Protein AF-A0A9E0YRK2-F1 (afdb_monomer)

Radius of gyration: 18.96 Å; Cα contacts (8 Å, |Δi|>4): 517; chains: 1; bounding box: 48×48×56 Å

Structure (mmCIF, N/CA/C/O backbone):
data_AF-A0A9E0YRK2-F1
#
_entry.id   AF-A0A9E0YRK2-F1
#
loop_
_atom_site.group_PDB
_atom_site.id
_atom_site.type_symbol
_atom_site.label_atom_id
_atom_site.label_alt_id
_atom_site.label_comp_id
_atom_site.label_asym_id
_atom_site.label_entity_id
_atom_site.label_seq_id
_atom_site.pdbx_PDB_ins_code
_atom_site.Cartn_x
_atom_site.Cartn_y
_atom_site.Cartn_z
_atom_site.occupancy
_atom_site.B_iso_or_equiv
_atom_site.auth_seq_id
_atom_site.auth_comp_id
_atom_site.auth_asym_id
_atom_site.auth_atom_id
_atom_site.pdbx_PDB_model_num
ATOM 1 N N . MET A 1 1 ? 22.130 32.386 -4.410 1.00 59.44 1 MET A N 1
ATOM 2 C CA . MET A 1 1 ? 20.885 31.568 -4.434 1.00 59.44 1 MET A CA 1
ATOM 3 C C . MET A 1 1 ? 20.648 30.964 -3.045 1.00 59.44 1 MET A C 1
ATOM 5 O O . MET A 1 1 ? 21.553 30.314 -2.545 1.00 59.44 1 MET A O 1
ATOM 9 N N . SER A 1 2 ? 19.499 31.176 -2.382 1.00 80.56 2 SER A N 1
ATOM 10 C CA . SER A 1 2 ? 19.333 30.729 -0.979 1.00 80.56 2 SER A CA 1
ATOM 11 C C . SER A 1 2 ? 19.409 29.201 -0.819 1.00 80.56 2 SER A C 1
ATOM 13 O O . SER A 1 2 ? 18.960 28.452 -1.695 1.00 80.56 2 SER A O 1
ATOM 15 N N . ALA A 1 3 ? 19.915 28.717 0.323 1.00 75.06 3 ALA A N 1
ATOM 16 C CA . ALA A 1 3 ? 20.065 27.283 0.612 1.00 75.06 3 ALA A CA 1
ATOM 17 C C . ALA A 1 3 ? 18.747 26.495 0.438 1.00 75.06 3 ALA A C 1
ATOM 19 O O . ALA A 1 3 ? 18.729 25.353 -0.035 1.00 75.06 3 ALA A O 1
ATOM 20 N N . ARG A 1 4 ? 17.605 27.134 0.739 1.00 74.94 4 ARG A N 1
ATOM 21 C CA . ARG A 1 4 ? 16.262 26.582 0.507 1.00 74.94 4 ARG A CA 1
ATOM 22 C C . ARG A 1 4 ? 15.960 26.403 -0.986 1.00 74.94 4 ARG A C 1
ATOM 24 O O . ARG A 1 4 ? 15.452 25.345 -1.361 1.00 74.94 4 ARG A O 1
ATOM 31 N N . ARG A 1 5 ? 16.279 27.389 -1.836 1.00 72.31 5 ARG A N 1
ATOM 32 C CA . ARG A 1 5 ? 16.087 27.306 -3.299 1.00 72.31 5 ARG A CA 1
ATOM 33 C C . ARG A 1 5 ? 16.975 26.224 -3.917 1.00 72.31 5 ARG A C 1
ATOM 35 O O . ARG A 1 5 ? 16.458 25.392 -4.659 1.00 72.31 5 ARG A O 1
ATOM 42 N N . LEU A 1 6 ? 18.249 26.138 -3.523 1.00 74.75 6 LEU A N 1
ATOM 43 C CA . LEU A 1 6 ? 19.167 25.087 -3.989 1.00 74.75 6 LEU A CA 1
ATOM 44 C C . LEU A 1 6 ? 18.671 23.681 -3.617 1.00 74.75 6 LEU A C 1
ATOM 46 O O . LEU A 1 6 ? 18.640 22.777 -4.453 1.00 74.75 6 LEU A O 1
ATOM 50 N N . ARG A 1 7 ? 18.187 23.498 -2.382 1.00 74.00 7 ARG A N 1
ATOM 51 C CA . ARG A 1 7 ? 17.604 22.224 -1.932 1.00 74.00 7 ARG A CA 1
ATOM 52 C C . ARG A 1 7 ? 16.339 21.851 -2.705 1.00 74.00 7 ARG A C 1
ATOM 54 O O . ARG A 1 7 ? 16.091 20.668 -2.938 1.00 74.00 7 ARG A O 1
ATOM 61 N N . MET A 1 8 ? 15.512 22.830 -3.072 1.00 75.25 8 MET A N 1
ATOM 62 C CA . MET A 1 8 ? 14.329 22.595 -3.904 1.00 75.25 8 MET A CA 1
ATOM 63 C C . MET A 1 8 ? 14.713 22.218 -5.335 1.00 75.25 8 MET A C 1
ATOM 65 O O . MET A 1 8 ? 14.147 21.258 -5.854 1.00 75.25 8 MET A O 1
ATOM 69 N N . LEU A 1 9 ? 15.696 22.902 -5.926 1.00 76.81 9 LEU A N 1
ATOM 70 C CA . LEU A 1 9 ? 16.187 22.631 -7.277 1.00 76.81 9 LEU A CA 1
ATOM 71 C C . LEU A 1 9 ? 16.803 21.232 -7.389 1.00 76.81 9 LEU A C 1
ATOM 73 O O . LEU A 1 9 ? 16.344 20.438 -8.205 1.00 76.81 9 LEU A O 1
ATOM 77 N N . ARG A 1 10 ? 17.731 20.866 -6.492 1.00 76.19 10 ARG A N 1
ATOM 78 C CA . ARG A 1 10 ? 18.316 19.510 -6.437 1.00 76.19 10 ARG A CA 1
ATOM 79 C C . ARG A 1 10 ? 17.243 18.423 -6.356 1.00 76.19 10 ARG A C 1
ATOM 81 O O . ARG A 1 10 ? 17.315 17.404 -7.031 1.00 76.19 10 ARG A O 1
ATOM 88 N N . ARG A 1 11 ? 16.193 18.662 -5.562 1.00 76.94 11 ARG A N 1
ATOM 89 C CA . ARG A 1 11 ? 15.054 17.739 -5.439 1.00 76.94 11 ARG A CA 1
ATOM 90 C C . ARG A 1 11 ? 14.170 17.679 -6.680 1.00 76.94 11 ARG A C 1
ATOM 92 O O . ARG A 1 11 ? 13.464 16.686 -6.810 1.00 76.94 11 ARG A O 1
ATOM 99 N N . LYS A 1 12 ? 14.099 18.734 -7.494 1.00 77.38 12 LYS A N 1
ATOM 100 C CA . LYS A 1 12 ? 13.383 18.714 -8.777 1.00 77.38 12 LYS A CA 1
ATOM 101 C C . LYS A 1 12 ? 14.198 17.929 -9.807 1.00 77.38 12 LYS A C 1
ATOM 103 O O . LYS A 1 12 ? 13.659 16.994 -10.384 1.00 77.38 12 LYS A O 1
ATOM 108 N N . LEU A 1 13 ? 15.493 18.227 -9.930 1.00 79.00 13 LEU A N 1
ATOM 109 C CA . LEU A 1 13 ? 16.409 17.534 -10.843 1.00 79.00 13 LEU A CA 1
ATOM 110 C C . LEU A 1 13 ? 16.477 16.031 -10.564 1.00 79.00 13 LEU A C 1
ATOM 112 O O . LEU A 1 13 ? 16.271 15.241 -11.474 1.00 79.00 13 LEU A O 1
ATOM 116 N N . ALA A 1 14 ? 16.639 15.622 -9.302 1.00 77.69 14 ALA A N 1
ATOM 117 C CA . ALA A 1 14 ? 16.647 14.203 -8.938 1.00 77.69 14 ALA A CA 1
ATOM 118 C C . ALA A 1 14 ? 15.347 13.468 -9.326 1.00 77.69 14 ALA A C 1
ATOM 120 O O . ALA A 1 14 ? 15.377 12.284 -9.640 1.00 77.69 14 ALA A O 1
ATOM 121 N N . ARG A 1 15 ? 14.197 14.160 -9.325 1.00 78.31 15 ARG A N 1
ATOM 122 C CA . ARG A 1 15 ? 12.918 13.567 -9.749 1.00 78.31 15 ARG A CA 1
ATOM 123 C C . ARG A 1 15 ? 12.814 13.450 -11.258 1.00 78.31 15 ARG A C 1
ATOM 125 O O . ARG A 1 15 ? 12.402 12.403 -11.735 1.00 78.31 15 ARG A O 1
ATOM 132 N N . ALA A 1 16 ? 13.185 14.504 -11.983 1.00 79.88 16 ALA A N 1
ATOM 133 C CA . ALA A 1 16 ? 13.234 14.468 -13.439 1.00 79.88 16 ALA A CA 1
ATOM 134 C C . ALA A 1 16 ? 14.183 13.358 -13.917 1.00 79.88 16 ALA A C 1
ATOM 136 O O . ALA A 1 16 ? 13.802 12.554 -14.759 1.00 79.88 16 ALA A O 1
ATOM 137 N N . ALA A 1 17 ? 15.355 13.239 -13.287 1.00 82.19 17 ALA A N 1
ATOM 138 C CA . ALA A 1 17 ? 16.294 12.151 -13.531 1.00 82.19 17 ALA A CA 1
ATOM 139 C C . ALA A 1 17 ? 15.683 10.776 -13.221 1.00 82.19 17 ALA A C 1
ATOM 141 O O . ALA A 1 17 ? 15.823 9.866 -14.025 1.00 82.19 17 ALA A O 1
ATOM 142 N N . GLY A 1 18 ? 14.959 10.622 -12.104 1.00 82.19 18 GLY A N 1
ATOM 143 C CA . GLY A 1 18 ? 14.270 9.370 -11.770 1.00 82.19 18 GLY A CA 1
ATOM 144 C C . GLY A 1 18 ? 13.215 8.955 -12.804 1.00 82.19 18 GLY A C 1
ATOM 145 O O . GLY A 1 18 ? 13.163 7.787 -13.171 1.00 82.19 18 GLY A O 1
ATOM 146 N N . ILE A 1 19 ? 12.425 9.908 -13.310 1.00 83.12 19 ILE A N 1
ATOM 147 C CA . ILE A 1 19 ? 11.414 9.673 -14.357 1.00 83.12 19 ILE A CA 1
ATOM 148 C C . ILE A 1 19 ? 12.080 9.352 -15.706 1.00 83.12 19 ILE A C 1
ATOM 150 O O . ILE A 1 19 ? 11.675 8.422 -16.396 1.00 83.12 19 ILE A O 1
ATOM 154 N N . GLY A 1 20 ? 13.130 10.087 -16.083 1.00 84.38 20 GLY A N 1
ATOM 155 C CA . GLY A 1 20 ? 13.885 9.793 -17.305 1.00 84.38 20 GLY A CA 1
ATOM 156 C C . GLY A 1 20 ? 14.550 8.416 -17.245 1.00 84.38 20 GLY A C 1
ATOM 157 O O . GLY A 1 20 ? 14.480 7.637 -18.195 1.00 84.38 20 GLY A O 1
ATOM 158 N N . LEU A 1 21 ? 15.128 8.073 -16.091 1.00 88.62 21 LEU A N 1
ATOM 159 C CA . LEU A 1 21 ? 15.750 6.776 -15.853 1.00 88.62 21 LEU A CA 1
ATOM 160 C C . LEU A 1 21 ? 14.727 5.635 -15.878 1.00 88.62 21 LEU A C 1
ATOM 162 O O . LEU A 1 21 ? 15.047 4.573 -16.407 1.00 88.62 21 LEU A O 1
ATOM 166 N N . SER A 1 22 ? 13.507 5.832 -15.363 1.00 85.88 22 SER A N 1
ATOM 167 C CA . SER A 1 22 ? 12.450 4.818 -15.481 1.00 85.88 22 SER A CA 1
ATOM 168 C C . SER A 1 22 ? 12.047 4.598 -16.935 1.00 85.88 22 SER A C 1
ATOM 170 O O . SER A 1 22 ? 11.875 3.450 -17.335 1.00 85.88 22 SER A O 1
ATOM 172 N N . GLY A 1 23 ? 12.002 5.649 -17.757 1.00 85.19 23 GLY A N 1
ATOM 173 C CA . GLY A 1 23 ? 11.779 5.523 -19.200 1.00 85.19 23 GLY A CA 1
ATOM 174 C C . GLY A 1 23 ? 12.868 4.720 -19.919 1.00 85.19 23 GLY A C 1
ATOM 175 O O . GLY A 1 23 ? 12.561 3.804 -20.682 1.00 85.19 23 GLY A O 1
ATOM 176 N N . LEU A 1 24 ? 14.143 4.993 -19.624 1.00 87.38 24 LEU A N 1
ATOM 177 C CA . LEU A 1 24 ? 15.272 4.228 -20.174 1.00 87.38 24 LEU A CA 1
ATOM 178 C C . LEU A 1 24 ? 15.267 2.767 -19.710 1.00 87.38 24 LEU A C 1
ATOM 180 O O . LEU A 1 24 ? 15.508 1.862 -20.509 1.00 87.38 24 LEU A O 1
ATOM 184 N N . ALA A 1 25 ? 14.986 2.527 -18.427 1.00 91.19 25 ALA A N 1
ATOM 185 C CA . ALA A 1 25 ? 14.901 1.181 -17.874 1.00 91.19 25 ALA A CA 1
ATOM 186 C C . ALA A 1 25 ? 13.737 0.384 -18.480 1.00 91.19 25 ALA A C 1
ATOM 188 O O . ALA A 1 25 ? 13.891 -0.817 -18.695 1.00 91.19 25 ALA A O 1
ATOM 189 N N . SER A 1 26 ? 12.625 1.055 -18.807 1.00 91.69 26 SER A N 1
ATOM 190 C CA . SER A 1 26 ? 11.431 0.437 -19.399 1.00 91.69 26 SER A CA 1
ATOM 191 C C . SER A 1 26 ? 11.726 -0.281 -20.714 1.00 91.69 26 SER A C 1
ATOM 193 O O . SER A 1 26 ? 11.225 -1.375 -20.935 1.00 91.69 26 SER A O 1
ATOM 195 N N . ARG A 1 27 ? 12.647 0.254 -21.527 1.00 89.62 27 ARG A N 1
ATOM 196 C CA . ARG A 1 27 ? 13.083 -0.372 -22.790 1.00 89.62 27 ARG A CA 1
ATOM 197 C C . ARG A 1 27 ? 13.806 -1.714 -22.613 1.00 89.62 27 ARG A C 1
ATOM 199 O O . ARG A 1 27 ? 14.023 -2.414 -23.589 1.00 89.62 27 ARG A O 1
ATOM 206 N N . GLY A 1 28 ? 14.243 -2.047 -21.396 1.00 90.31 28 GLY A N 1
ATOM 207 C CA . GLY A 1 28 ? 14.905 -3.318 -21.081 1.00 90.31 28 GLY A CA 1
ATOM 208 C C . GLY A 1 28 ? 14.037 -4.302 -20.296 1.00 90.31 28 GLY A C 1
ATOM 209 O O . GLY A 1 28 ? 14.584 -5.246 -19.727 1.00 90.31 28 GLY A O 1
ATOM 210 N N . GLY A 1 29 ? 12.728 -4.052 -20.204 1.00 92.75 29 GLY A N 1
ATOM 211 C CA . GLY A 1 29 ? 11.756 -4.947 -19.582 1.00 92.75 29 GLY A CA 1
ATOM 212 C C . GLY A 1 29 ? 11.771 -4.998 -18.042 1.00 92.75 29 GLY A C 1
ATOM 213 O O . GLY A 1 29 ? 12.576 -4.322 -17.378 1.00 92.75 29 GLY A O 1
ATOM 214 N N . PRO A 1 30 ? 10.891 -5.829 -17.447 1.00 93.50 30 PRO A N 1
ATOM 215 C CA . PRO A 1 30 ? 10.640 -5.862 -16.004 1.00 93.50 30 PRO A CA 1
ATOM 216 C C . PRO A 1 30 ? 11.889 -6.110 -15.150 1.00 93.50 30 PRO A C 1
ATOM 218 O O . PRO A 1 30 ? 12.128 -5.420 -14.156 1.00 93.50 30 PRO A O 1
ATOM 221 N N . ALA A 1 31 ? 12.759 -7.036 -15.560 1.00 93.62 31 ALA A N 1
ATOM 222 C CA . ALA A 1 31 ? 13.981 -7.352 -14.822 1.00 93.62 31 ALA A CA 1
ATOM 223 C C . ALA A 1 31 ? 14.945 -6.154 -14.717 1.00 93.62 31 ALA A C 1
ATOM 225 O O . ALA A 1 31 ? 15.604 -5.971 -13.686 1.00 93.62 31 ALA A O 1
ATOM 226 N N . ARG A 1 32 ? 15.042 -5.315 -15.760 1.00 95.00 32 ARG A N 1
ATOM 227 C CA . ARG A 1 32 ? 15.868 -4.098 -15.727 1.00 95.00 32 ARG A CA 1
ATOM 228 C C . ARG A 1 32 ? 15.252 -3.053 -14.806 1.00 95.00 32 ARG A C 1
ATOM 230 O O . ARG A 1 32 ? 15.961 -2.550 -13.936 1.00 95.00 32 ARG A O 1
ATOM 237 N N . ILE A 1 33 ? 13.947 -2.798 -14.935 1.00 95.56 33 ILE A N 1
ATOM 238 C CA . ILE A 1 33 ? 13.201 -1.876 -14.063 1.00 95.56 33 ILE A CA 1
ATOM 239 C C . ILE A 1 33 ? 13.434 -2.242 -12.589 1.00 95.56 33 ILE A C 1
ATOM 241 O O . ILE A 1 33 ? 13.862 -1.401 -11.795 1.00 95.56 33 ILE A O 1
ATOM 245 N N . ARG A 1 34 ? 13.250 -3.521 -12.236 1.00 94.94 34 ARG A N 1
ATOM 246 C CA . ARG A 1 34 ? 13.426 -4.031 -10.869 1.00 94.94 34 ARG A CA 1
ATOM 247 C C . ARG A 1 34 ? 14.839 -3.846 -10.335 1.00 94.94 34 ARG A C 1
ATOM 249 O O . ARG A 1 34 ? 15.014 -3.345 -9.222 1.00 94.94 34 ARG A O 1
ATOM 256 N N . ARG A 1 35 ? 15.854 -4.249 -11.108 1.00 95.38 35 ARG A N 1
ATOM 257 C CA . ARG A 1 35 ? 17.263 -4.121 -10.699 1.00 95.38 35 ARG A CA 1
ATOM 258 C C . ARG A 1 35 ? 17.647 -2.660 -10.486 1.00 95.38 35 ARG A C 1
ATOM 260 O O . ARG A 1 35 ? 18.247 -2.341 -9.460 1.00 95.38 35 ARG A O 1
ATOM 267 N N . THR A 1 36 ? 17.253 -1.775 -11.401 1.00 96.19 36 THR A N 1
ATOM 268 C CA . THR A 1 36 ? 17.507 -0.335 -11.284 1.00 96.19 36 THR A CA 1
ATOM 269 C C . THR A 1 36 ? 16.808 0.255 -10.059 1.00 96.19 36 THR A C 1
ATOM 271 O O . THR A 1 36 ? 17.456 0.940 -9.271 1.00 96.19 36 THR A O 1
ATOM 274 N N . GLY A 1 37 ? 15.537 -0.077 -9.826 1.00 95.75 37 GLY A N 1
ATOM 275 C CA . GLY A 1 37 ? 14.802 0.352 -8.634 1.00 95.75 37 GLY A CA 1
ATOM 276 C C . GLY A 1 37 ? 15.459 -0.097 -7.319 1.00 95.75 37 GLY A C 1
ATOM 277 O O . GLY A 1 37 ? 15.679 0.722 -6.426 1.00 95.75 37 GLY A O 1
ATOM 278 N N . LYS A 1 38 ? 15.885 -1.368 -7.221 1.00 96.00 38 LYS A N 1
ATOM 279 C CA . LYS A 1 38 ? 16.622 -1.887 -6.048 1.00 96.00 38 LYS A CA 1
ATOM 280 C C . LYS A 1 38 ? 17.971 -1.177 -5.848 1.00 96.00 38 LYS A C 1
ATOM 282 O O . LYS A 1 38 ? 18.380 -0.948 -4.707 1.00 96.00 38 LYS A O 1
ATOM 287 N N . ALA A 1 39 ? 18.672 -0.827 -6.929 1.00 96.19 39 ALA A N 1
ATOM 288 C CA . ALA A 1 39 ? 19.930 -0.080 -6.865 1.00 96.19 39 ALA A CA 1
ATOM 289 C C . ALA A 1 39 ? 19.717 1.364 -6.380 1.00 96.19 39 ALA A C 1
ATOM 291 O O . ALA A 1 39 ? 20.446 1.827 -5.500 1.00 96.19 39 ALA A O 1
ATOM 292 N N . ILE A 1 40 ? 18.672 2.040 -6.873 1.00 94.75 40 ILE A N 1
ATOM 293 C CA . ILE A 1 40 ? 18.254 3.363 -6.384 1.00 94.75 40 ILE A CA 1
ATOM 294 C C . ILE A 1 40 ? 17.942 3.295 -4.888 1.00 94.75 40 ILE A C 1
ATOM 296 O O . ILE A 1 40 ? 18.454 4.119 -4.135 1.00 94.75 40 ILE A O 1
ATOM 300 N N . GLY A 1 41 ? 17.197 2.281 -4.440 1.00 95.00 41 GLY A N 1
ATOM 301 C CA . GLY A 1 41 ? 16.897 2.084 -3.021 1.00 95.00 41 GLY A CA 1
ATOM 302 C C . GLY A 1 41 ? 18.138 1.882 -2.156 1.00 95.00 41 GLY A C 1
ATOM 303 O O . GLY A 1 41 ? 18.262 2.482 -1.087 1.00 95.00 41 GLY A O 1
ATOM 304 N N . ALA A 1 42 ? 19.113 1.103 -2.634 1.00 95.31 42 ALA A N 1
ATOM 305 C CA . ALA A 1 42 ? 20.389 0.954 -1.940 1.00 95.31 42 ALA A CA 1
ATOM 306 C C . ALA A 1 42 ? 21.120 2.303 -1.806 1.00 95.31 42 ALA A C 1
ATOM 308 O O . ALA A 1 42 ? 21.572 2.647 -0.714 1.00 95.31 42 ALA A O 1
ATOM 309 N N . LEU A 1 43 ? 21.183 3.100 -2.876 1.00 94.19 43 LEU A N 1
ATOM 310 C CA . LEU A 1 43 ? 21.783 4.436 -2.844 1.00 94.19 43 LEU A CA 1
ATOM 311 C C . LEU A 1 43 ? 21.006 5.402 -1.929 1.00 94.19 43 LEU A C 1
ATOM 313 O O . LEU A 1 43 ? 21.602 6.165 -1.164 1.00 94.19 43 LEU A O 1
ATOM 317 N N . HIS A 1 44 ? 19.675 5.358 -1.962 1.00 92.94 44 HIS A N 1
ATOM 318 C CA . HIS A 1 44 ? 18.810 6.169 -1.110 1.00 92.94 44 HIS A CA 1
ATOM 319 C C . HIS A 1 44 ? 19.062 5.872 0.374 1.00 92.94 44 HIS A C 1
ATOM 321 O O . HIS A 1 44 ? 19.212 6.801 1.168 1.00 92.94 44 HIS A O 1
ATOM 327 N N . TYR A 1 45 ? 19.232 4.599 0.741 1.00 93.00 45 TYR A N 1
ATOM 328 C CA . TYR A 1 45 ? 19.586 4.206 2.104 1.00 93.00 45 TYR A CA 1
ATOM 329 C C . TYR A 1 45 ? 20.910 4.823 2.584 1.00 93.00 45 TYR A C 1
ATOM 331 O O . TYR A 1 45 ? 21.004 5.288 3.724 1.00 93.00 45 TYR A O 1
ATOM 339 N N . TRP A 1 46 ? 21.933 4.860 1.731 1.00 89.50 46 TRP A N 1
ATOM 340 C CA . TRP A 1 46 ? 23.228 5.448 2.087 1.00 89.50 46 TRP A CA 1
ATOM 341 C C . TRP A 1 46 ? 23.163 6.974 2.184 1.00 89.50 46 TRP A C 1
ATOM 343 O O . TRP A 1 46 ? 23.640 7.564 3.154 1.00 89.50 46 TRP A O 1
ATOM 353 N N . THR A 1 47 ? 22.494 7.625 1.234 1.00 88.38 47 THR A N 1
ATOM 354 C CA . THR A 1 47 ? 22.412 9.095 1.171 1.00 88.38 47 THR A CA 1
ATOM 355 C C . THR A 1 47 ? 21.536 9.720 2.265 1.00 88.38 47 THR A C 1
ATOM 357 O O . THR A 1 47 ? 21.668 10.912 2.550 1.00 88.38 47 THR A O 1
ATOM 360 N N . THR A 1 48 ? 20.669 8.947 2.932 1.00 86.31 48 THR A N 1
ATOM 361 C CA . THR A 1 48 ? 19.848 9.416 4.068 1.00 86.31 48 THR A CA 1
ATOM 362 C C . THR A 1 48 ? 20.315 8.897 5.429 1.00 86.31 48 THR A C 1
ATOM 364 O O . THR A 1 48 ? 19.524 8.859 6.378 1.00 86.31 48 THR A O 1
ATOM 367 N N . TRP A 1 49 ? 21.594 8.530 5.558 1.00 81.19 49 TRP A N 1
ATOM 368 C CA . TRP A 1 49 ? 22.159 7.910 6.762 1.00 81.19 49 TRP A CA 1
ATOM 369 C C . TRP A 1 49 ? 21.787 8.583 8.104 1.00 81.19 49 TRP A C 1
ATOM 371 O O . TRP A 1 49 ? 21.389 7.851 9.018 1.00 81.19 49 TRP A O 1
ATOM 381 N N . PRO A 1 50 ? 21.792 9.930 8.259 1.00 80.94 50 PRO A N 1
ATOM 382 C CA . PRO A 1 50 ? 21.428 10.554 9.537 1.00 80.94 50 PRO A CA 1
ATOM 383 C C . PRO A 1 50 ? 19.991 10.243 9.979 1.00 80.94 50 PRO A C 1
ATOM 385 O O . PRO A 1 50 ? 19.735 9.962 11.147 1.00 80.94 50 PRO A O 1
ATOM 388 N N . VAL A 1 51 ? 19.043 10.232 9.035 1.00 82.62 51 VAL A N 1
ATOM 389 C CA . VAL A 1 51 ? 17.640 9.871 9.306 1.00 82.62 51 VAL A CA 1
ATOM 390 C C . VAL A 1 51 ? 17.530 8.379 9.622 1.00 82.62 51 VAL A C 1
ATOM 392 O O . VAL A 1 51 ? 16.752 7.979 10.490 1.00 82.62 51 VAL A O 1
ATOM 395 N N . ASN A 1 52 ? 18.350 7.563 8.958 1.00 87.25 52 ASN A N 1
ATOM 396 C CA . ASN A 1 52 ? 18.334 6.114 9.107 1.00 87.25 52 ASN A CA 1
ATOM 397 C C . ASN A 1 52 ? 18.840 5.668 10.481 1.00 87.25 52 ASN A C 1
ATOM 399 O O . ASN A 1 52 ? 18.295 4.711 11.019 1.00 87.25 52 ASN A O 1
ATOM 403 N N . ARG A 1 53 ? 19.778 6.388 11.118 1.00 87.81 53 ARG A N 1
ATOM 404 C CA . ARG A 1 53 ? 20.176 6.107 12.515 1.00 87.81 53 ARG A CA 1
ATOM 405 C C . ARG A 1 53 ? 18.977 6.099 13.462 1.00 87.81 53 ARG A C 1
ATOM 407 O O . ARG A 1 53 ? 18.805 5.156 14.230 1.00 87.81 53 ARG A O 1
ATOM 414 N N . ARG A 1 54 ? 18.129 7.128 13.374 1.00 89.31 54 ARG A N 1
ATOM 415 C CA . ARG A 1 54 ? 16.927 7.239 14.208 1.00 89.31 54 ARG A CA 1
ATOM 416 C C . ARG A 1 54 ? 15.892 6.176 13.848 1.00 89.31 54 ARG A C 1
ATOM 418 O O . ARG A 1 54 ? 15.351 5.536 14.739 1.00 89.31 54 ARG A O 1
ATOM 425 N N . LEU A 1 55 ? 15.654 5.959 12.551 1.00 91.12 55 LEU A N 1
ATOM 426 C CA . LEU A 1 55 ? 14.705 4.948 12.075 1.00 91.12 55 LEU A CA 1
ATOM 427 C C . LEU A 1 55 ? 15.084 3.531 12.513 1.00 91.12 55 LEU A C 1
ATOM 429 O O . LEU A 1 55 ? 14.198 2.789 12.909 1.00 91.12 55 LEU A O 1
ATOM 433 N N . ARG A 1 56 ? 16.373 3.168 12.502 1.00 93.44 56 ARG A N 1
ATOM 434 C CA . ARG A 1 56 ? 16.844 1.863 12.998 1.00 93.44 56 ARG A CA 1
ATOM 435 C C . ARG A 1 56 ? 16.509 1.665 14.473 1.00 93.44 56 ARG A C 1
ATOM 437 O O . ARG A 1 56 ? 16.066 0.590 14.850 1.00 93.44 56 ARG A O 1
ATOM 444 N N . ARG A 1 57 ? 16.699 2.698 15.303 1.00 92.56 57 ARG A N 1
ATOM 445 C CA . ARG A 1 57 ? 16.339 2.654 16.729 1.00 92.56 57 ARG A CA 1
ATOM 446 C C . ARG A 1 57 ? 14.830 2.516 16.914 1.00 92.56 57 ARG A C 1
ATOM 448 O O . ARG A 1 57 ? 14.392 1.678 17.691 1.00 92.56 57 ARG A O 1
ATOM 455 N N . ASP A 1 58 ? 14.056 3.329 16.200 1.00 93.56 58 ASP A N 1
ATOM 456 C CA . ASP A 1 58 ? 12.599 3.304 16.302 1.00 93.56 58 ASP A CA 1
ATOM 457 C C . ASP A 1 58 ? 12.032 1.951 15.823 1.00 93.56 58 ASP A C 1
ATOM 459 O O . ASP A 1 58 ? 11.142 1.405 16.461 1.00 93.56 58 ASP A O 1
ATOM 463 N N . MET A 1 59 ? 12.571 1.392 14.734 1.00 95.00 59 MET A N 1
ATOM 464 C CA . MET A 1 59 ? 12.222 0.063 14.219 1.00 95.00 59 MET A CA 1
ATOM 465 C C . MET A 1 59 ? 12.607 -1.047 15.200 1.00 95.00 59 MET A C 1
ATOM 467 O O . MET A 1 59 ? 11.804 -1.940 15.439 1.00 95.00 59 MET A O 1
ATOM 471 N N . ALA A 1 60 ? 13.809 -0.989 15.783 1.00 95.94 60 ALA A N 1
ATOM 472 C CA . ALA A 1 60 ? 14.255 -1.951 16.790 1.00 95.94 60 ALA A CA 1
ATOM 473 C C . ALA A 1 60 ? 13.276 -2.015 17.972 1.00 95.94 60 ALA A C 1
ATOM 475 O O . ALA A 1 60 ? 12.866 -3.103 18.360 1.00 95.94 60 ALA A O 1
ATOM 476 N N . ARG A 1 61 ? 12.836 -0.851 18.477 1.00 95.25 61 ARG A N 1
ATOM 477 C CA . ARG A 1 61 ? 11.830 -0.769 19.548 1.00 95.25 61 ARG A CA 1
ATOM 478 C C . ARG A 1 61 ? 10.456 -1.265 19.092 1.00 95.25 61 ARG A C 1
ATOM 480 O O . ARG A 1 61 ? 9.836 -2.038 19.803 1.00 95.25 61 ARG A O 1
ATOM 487 N N . ALA A 1 62 ? 10.001 -0.861 17.905 1.00 95.12 62 ALA A N 1
ATOM 488 C CA . ALA A 1 62 ? 8.694 -1.254 17.368 1.00 95.12 62 ALA A CA 1
ATOM 489 C C . ALA A 1 62 ? 8.551 -2.767 17.124 1.00 95.12 62 ALA A C 1
ATOM 491 O O . ALA A 1 62 ? 7.457 -3.306 17.266 1.00 95.12 62 ALA A O 1
ATOM 492 N N . LEU A 1 63 ? 9.637 -3.428 16.714 1.00 96.19 63 LEU A N 1
ATOM 493 C CA . LEU A 1 63 ? 9.651 -4.849 16.360 1.00 96.19 63 LEU A CA 1
ATOM 494 C C . LEU A 1 63 ? 10.219 -5.748 17.469 1.00 96.19 63 LEU A C 1
ATOM 496 O O . LEU A 1 63 ? 10.224 -6.960 17.298 1.00 96.19 63 LEU A O 1
ATOM 500 N N . GLY A 1 64 ? 10.748 -5.182 18.559 1.00 96.31 64 GLY A N 1
ATOM 501 C CA . GLY A 1 64 ? 11.410 -5.959 19.613 1.00 96.31 64 GLY A CA 1
ATOM 502 C C . GLY A 1 64 ? 12.679 -6.680 19.137 1.00 96.31 64 GLY A C 1
ATOM 503 O O . GLY A 1 64 ? 12.959 -7.793 19.567 1.00 96.31 64 GLY A O 1
ATOM 504 N N . VAL A 1 65 ? 13.444 -6.080 18.217 1.00 97.44 65 VAL A N 1
ATOM 505 C CA . VAL A 1 65 ? 14.648 -6.698 17.626 1.00 97.44 65 VAL A CA 1
ATOM 506 C C . VAL A 1 65 ? 15.914 -5.896 17.907 1.00 97.44 65 VAL A C 1
ATOM 508 O O . VAL A 1 65 ? 15.872 -4.696 18.174 1.00 97.44 65 VAL A O 1
ATOM 511 N N . SER A 1 66 ? 17.077 -6.539 17.772 1.00 97.25 66 SER A N 1
ATOM 512 C CA . SER A 1 66 ? 18.364 -5.851 17.899 1.00 97.25 66 SER A CA 1
ATOM 513 C C . SER A 1 66 ? 18.523 -4.732 16.860 1.00 97.25 66 SER A C 1
ATOM 515 O O . SER A 1 66 ? 18.018 -4.800 15.733 1.00 97.25 66 SER A O 1
ATOM 517 N N . ARG A 1 67 ? 19.300 -3.696 17.202 1.00 94.81 67 ARG A N 1
ATOM 518 C CA . ARG A 1 67 ? 19.602 -2.588 16.275 1.00 94.81 67 ARG A CA 1
ATOM 519 C C . ARG A 1 67 ? 20.308 -3.061 15.001 1.00 94.81 67 ARG A C 1
ATOM 521 O O . ARG A 1 67 ? 20.124 -2.444 13.951 1.00 94.81 67 ARG A O 1
ATOM 528 N N . LEU A 1 68 ? 21.091 -4.139 15.087 1.00 95.62 68 LEU A N 1
ATOM 529 C CA . LEU A 1 68 ? 21.753 -4.754 13.937 1.00 95.62 68 LEU A CA 1
ATOM 530 C C . LEU A 1 68 ? 20.726 -5.391 12.992 1.00 95.62 68 LEU A C 1
ATOM 532 O O . LEU A 1 68 ? 20.729 -5.091 11.798 1.00 95.62 68 LEU A O 1
ATOM 536 N N . ARG A 1 69 ? 19.784 -6.179 13.531 1.00 97.25 69 ARG A N 1
ATOM 537 C CA . ARG A 1 69 ? 18.691 -6.776 12.747 1.00 97.25 69 ARG A CA 1
ATOM 538 C C . ARG A 1 69 ? 17.808 -5.699 12.114 1.00 97.25 69 ARG A C 1
ATOM 540 O O . ARG A 1 69 ? 17.534 -5.760 10.917 1.00 97.25 69 ARG A O 1
ATOM 547 N N . ALA A 1 70 ? 17.454 -4.657 12.870 1.00 97.06 70 ALA A N 1
ATOM 548 C CA . ALA A 1 70 ? 16.716 -3.505 12.348 1.00 97.06 70 ALA A CA 1
ATOM 549 C C . ALA A 1 70 ? 17.465 -2.785 11.208 1.00 97.06 70 ALA A C 1
ATOM 551 O O . ALA A 1 70 ? 16.852 -2.320 10.250 1.00 97.06 70 ALA A O 1
ATOM 552 N N . ALA A 1 71 ? 18.799 -2.699 11.261 1.00 95.50 71 ALA A N 1
ATOM 553 C CA . ALA A 1 71 ? 19.586 -2.110 10.178 1.00 95.50 71 ALA A CA 1
ATOM 554 C C . ALA A 1 71 ? 19.507 -2.924 8.877 1.00 95.50 71 ALA A C 1
ATOM 556 O O . ALA A 1 71 ? 19.386 -2.326 7.804 1.00 95.50 71 ALA A O 1
ATOM 557 N N . GLY A 1 72 ? 19.547 -4.258 8.970 1.00 97.12 72 GLY A N 1
ATOM 558 C CA . GLY A 1 72 ? 19.371 -5.157 7.827 1.00 97.12 72 GLY A CA 1
ATOM 559 C C . GLY A 1 72 ? 17.979 -5.029 7.205 1.00 97.12 72 GLY A C 1
ATOM 560 O O . GLY A 1 72 ? 17.862 -4.754 6.011 1.00 97.12 72 GLY A O 1
ATOM 561 N N . ILE A 1 73 ? 16.936 -5.107 8.038 1.00 97.56 73 ILE A N 1
ATOM 562 C CA . ILE A 1 73 ? 15.535 -4.944 7.618 1.00 97.56 73 ILE A CA 1
ATOM 563 C C . ILE A 1 73 ? 15.323 -3.587 6.944 1.00 97.56 73 ILE A C 1
ATOM 565 O O . ILE A 1 73 ? 14.748 -3.515 5.862 1.00 97.56 73 ILE A O 1
ATOM 569 N N . LEU A 1 74 ? 15.819 -2.499 7.545 1.00 96.56 74 LEU A N 1
ATOM 570 C CA . LEU A 1 74 ? 15.658 -1.162 6.980 1.00 96.56 74 LEU A CA 1
ATOM 571 C C . LEU A 1 74 ? 16.354 -1.028 5.623 1.00 96.56 74 LEU A C 1
ATOM 573 O O . LEU A 1 74 ? 15.800 -0.406 4.721 1.00 96.56 74 LEU A O 1
ATOM 577 N N . ARG A 1 75 ? 17.555 -1.593 5.460 1.00 96.50 75 ARG A N 1
ATOM 578 C CA . ARG A 1 75 ? 18.261 -1.569 4.172 1.00 96.50 75 ARG A CA 1
ATOM 579 C C . ARG A 1 75 ? 17.441 -2.263 3.085 1.00 96.50 75 ARG A C 1
ATOM 581 O O . ARG A 1 75 ? 17.337 -1.726 1.983 1.00 96.50 75 ARG A O 1
ATOM 588 N N . GLU A 1 76 ? 16.850 -3.412 3.396 1.00 97.12 76 GLU A N 1
ATOM 589 C CA . GLU A 1 76 ? 16.010 -4.134 2.441 1.00 97.12 76 GLU A CA 1
ATOM 590 C C . GLU A 1 76 ? 14.692 -3.403 2.162 1.00 97.12 76 GLU A C 1
ATOM 592 O O . GLU A 1 76 ? 14.312 -3.249 1.002 1.00 97.12 76 GLU A O 1
ATOM 597 N N . ALA A 1 77 ? 14.082 -2.798 3.184 1.00 96.69 77 ALA A N 1
ATOM 598 C CA . ALA A 1 77 ? 12.921 -1.933 3.012 1.00 96.69 77 ALA A CA 1
ATOM 599 C C . ALA A 1 77 ? 13.180 -0.792 2.031 1.00 96.69 77 ALA A C 1
ATOM 601 O O . ALA A 1 77 ? 12.349 -0.525 1.169 1.00 96.69 77 ALA A O 1
ATOM 602 N N . PHE A 1 78 ? 14.334 -0.130 2.085 1.00 96.38 78 PHE A N 1
ATOM 603 C CA . PHE A 1 78 ? 14.665 0.880 1.078 1.00 96.38 78 PHE A CA 1
ATOM 604 C C . PHE A 1 78 ? 14.740 0.294 -0.339 1.00 96.38 78 PHE A C 1
ATOM 606 O O . PHE A 1 78 ? 14.207 0.895 -1.268 1.00 96.38 78 PHE A O 1
ATOM 613 N N . ARG A 1 79 ? 15.357 -0.881 -0.514 1.00 96.62 79 ARG A N 1
ATOM 614 C CA . ARG A 1 79 ? 15.485 -1.539 -1.826 1.00 96.62 79 ARG A CA 1
ATOM 615 C C . ARG A 1 79 ? 14.129 -1.895 -2.425 1.00 96.62 79 ARG A C 1
ATOM 617 O O . ARG A 1 79 ? 13.911 -1.628 -3.604 1.00 96.62 79 ARG A O 1
ATOM 624 N N . GLN A 1 80 ? 13.231 -2.470 -1.631 1.00 96.88 80 GLN A N 1
ATOM 625 C CA . GLN A 1 80 ? 11.935 -2.938 -2.124 1.00 96.88 80 GLN A CA 1
ATOM 626 C C . GLN A 1 80 ? 10.944 -1.792 -2.341 1.00 96.88 80 GLN A C 1
ATOM 628 O O . GLN A 1 80 ? 10.271 -1.750 -3.367 1.00 96.88 80 GLN A O 1
ATOM 633 N N . ASN A 1 81 ? 10.904 -0.808 -1.443 1.00 95.44 81 ASN A N 1
ATOM 634 C CA . ASN A 1 81 ? 10.001 0.331 -1.602 1.00 95.44 81 ASN A CA 1
ATOM 635 C C . ASN A 1 81 ? 10.404 1.237 -2.772 1.00 95.44 81 ASN A C 1
ATOM 637 O O . ASN A 1 81 ? 9.544 1.658 -3.543 1.00 95.44 81 ASN A O 1
ATOM 641 N N . ASP A 1 82 ? 11.699 1.515 -2.950 1.00 95.00 82 ASP A N 1
ATOM 642 C CA . ASP A 1 82 ? 12.142 2.329 -4.086 1.00 95.00 82 ASP A CA 1
ATOM 643 C C . ASP A 1 82 ? 12.020 1.560 -5.405 1.00 95.00 82 ASP A C 1
ATOM 645 O O . ASP A 1 82 ? 11.714 2.172 -6.428 1.00 95.00 82 ASP A O 1
ATOM 649 N N . ARG A 1 83 ? 12.156 0.223 -5.389 1.00 95.81 83 ARG A N 1
ATOM 650 C CA . ARG A 1 83 ? 11.733 -0.623 -6.512 1.00 95.81 83 ARG A CA 1
ATOM 651 C C . ARG A 1 83 ? 10.257 -0.411 -6.835 1.00 95.81 83 ARG A C 1
ATOM 653 O O . ARG A 1 83 ? 9.968 -0.096 -7.981 1.00 95.81 83 ARG A O 1
ATOM 660 N N . ALA A 1 84 ? 9.352 -0.537 -5.863 1.00 96.06 84 ALA A N 1
ATOM 661 C CA . ALA A 1 84 ? 7.917 -0.366 -6.095 1.00 96.06 84 ALA A CA 1
ATOM 662 C C . ALA A 1 84 ? 7.597 1.020 -6.680 1.00 96.06 84 ALA A C 1
ATOM 664 O O . ALA A 1 84 ? 6.898 1.134 -7.683 1.00 96.06 84 ALA A O 1
ATOM 665 N N . VAL A 1 85 ? 8.180 2.087 -6.119 1.00 94.00 85 VAL A N 1
ATOM 666 C CA . VAL A 1 85 ? 8.030 3.446 -6.664 1.00 94.00 85 VAL A CA 1
ATOM 667 C C . VAL A 1 85 ? 8.549 3.528 -8.100 1.00 94.00 85 VAL A C 1
ATOM 669 O O . VAL A 1 85 ? 7.897 4.129 -8.950 1.00 94.00 85 VAL A O 1
ATOM 672 N N . PHE A 1 86 ? 9.706 2.937 -8.392 1.00 95.25 86 PHE A N 1
ATOM 673 C CA . PHE A 1 86 ? 10.304 2.981 -9.724 1.00 95.25 86 PHE A CA 1
ATOM 674 C C . PHE A 1 86 ? 9.496 2.193 -10.763 1.00 95.25 86 PHE A C 1
ATOM 676 O O . PHE A 1 86 ? 9.331 2.662 -11.886 1.00 95.25 86 PHE A O 1
ATOM 683 N N . GLU A 1 87 ? 8.935 1.047 -10.385 1.00 95.69 87 GLU A N 1
ATOM 684 C CA . GLU A 1 87 ? 7.998 0.285 -11.215 1.00 95.69 87 GLU A CA 1
ATOM 685 C C . GLU A 1 87 ? 6.723 1.088 -11.507 1.00 95.69 87 GLU A C 1
ATOM 687 O O . GLU A 1 87 ? 6.277 1.111 -12.648 1.00 95.69 87 GLU A O 1
ATOM 692 N N . ILE A 1 88 ? 6.177 1.815 -10.525 1.00 94.25 88 ILE A N 1
ATOM 693 C CA . ILE A 1 88 ? 5.021 2.710 -10.728 1.00 94.25 88 ILE A CA 1
ATOM 694 C C . ILE A 1 88 ? 5.354 3.825 -11.731 1.00 94.25 88 ILE A C 1
ATOM 696 O O . ILE A 1 88 ? 4.539 4.142 -12.601 1.00 94.25 88 ILE A O 1
ATOM 700 N N . LEU A 1 89 ? 6.552 4.417 -11.631 1.00 93.56 89 LEU A N 1
ATOM 701 C CA . LEU A 1 89 ? 7.026 5.422 -12.590 1.00 93.56 89 LEU A CA 1
ATOM 702 C C . LEU A 1 89 ? 7.210 4.828 -13.993 1.00 93.56 89 LEU A C 1
ATOM 704 O O . LEU A 1 89 ? 6.865 5.481 -14.976 1.00 93.56 89 LEU A O 1
ATOM 708 N N . ALA A 1 90 ? 7.740 3.606 -14.092 1.00 94.75 90 ALA A N 1
ATOM 709 C CA . ALA A 1 90 ? 7.879 2.893 -15.357 1.00 94.75 90 ALA A CA 1
ATOM 710 C C . ALA A 1 90 ? 6.508 2.587 -15.974 1.00 94.75 90 ALA A C 1
ATOM 712 O O . ALA A 1 90 ? 6.309 2.836 -17.157 1.00 94.75 90 ALA A O 1
ATOM 713 N N . LEU A 1 91 ? 5.527 2.161 -15.173 1.00 94.00 91 LEU A N 1
ATOM 714 C CA . LEU A 1 91 ? 4.163 1.880 -15.626 1.00 94.00 91 LEU A CA 1
ATOM 715 C C . LEU A 1 91 ? 3.478 3.105 -16.253 1.00 94.00 91 LEU A C 1
ATOM 717 O O . LEU A 1 91 ? 2.681 2.951 -17.169 1.00 94.00 91 LEU A O 1
ATOM 721 N N . ALA A 1 92 ? 3.829 4.331 -15.851 1.00 92.00 92 ALA A N 1
ATOM 722 C CA . ALA A 1 92 ? 3.338 5.551 -16.505 1.00 92.00 92 ALA A CA 1
ATOM 723 C C . ALA A 1 92 ? 3.999 5.843 -17.868 1.00 92.00 92 ALA A C 1
ATOM 725 O O . ALA A 1 92 ? 3.536 6.725 -18.591 1.00 92.00 92 ALA A O 1
ATOM 726 N N . HIS A 1 93 ? 5.110 5.182 -18.202 1.00 93.00 93 HIS A N 1
ATOM 727 C CA . HIS A 1 93 ? 5.948 5.523 -19.348 1.00 93.00 93 HIS A CA 1
ATOM 728 C C . HIS A 1 93 ? 5.617 4.664 -20.582 1.00 93.00 93 HIS A C 1
ATOM 730 O O . HIS A 1 93 ? 5.696 3.441 -20.475 1.00 93.00 93 HIS A O 1
ATOM 736 N N . PRO A 1 94 ? 5.365 5.241 -21.776 1.00 90.94 94 PRO A N 1
ATOM 737 C CA . PRO A 1 94 ? 4.888 4.496 -22.953 1.00 90.94 94 PRO A CA 1
ATOM 738 C C . PRO A 1 94 ? 5.729 3.274 -23.348 1.00 90.94 94 PRO A C 1
ATOM 740 O O . PRO A 1 94 ? 5.183 2.258 -23.745 1.00 90.94 94 PRO A O 1
ATOM 743 N N . ALA A 1 95 ? 7.053 3.350 -23.183 1.00 92.00 95 ALA A N 1
ATOM 744 C CA . ALA A 1 95 ? 7.971 2.245 -23.489 1.00 92.00 95 ALA A CA 1
ATOM 745 C C . ALA A 1 95 ? 7.935 1.064 -22.494 1.00 92.00 95 ALA A C 1
ATOM 747 O O . ALA A 1 95 ? 8.680 0.107 -22.676 1.00 92.00 95 ALA A O 1
ATOM 748 N N . CYS A 1 96 ? 7.177 1.159 -21.401 1.00 94.75 96 CYS A N 1
ATOM 749 C CA . CYS A 1 96 ? 6.967 0.047 -20.478 1.00 94.75 96 CYS A CA 1
ATOM 750 C C . CYS A 1 96 ? 5.814 -0.808 -20.989 1.00 94.75 96 CYS A C 1
ATOM 752 O O . CYS A 1 96 ? 4.774 -0.246 -21.319 1.00 94.75 96 CYS A O 1
ATOM 754 N N . ASP A 1 97 ? 5.990 -2.123 -21.003 1.00 94.44 97 ASP A N 1
ATOM 755 C CA . ASP A 1 97 ? 4.917 -3.089 -21.216 1.00 94.44 97 ASP A CA 1
ATOM 756 C C . ASP A 1 97 ? 4.211 -3.371 -19.874 1.00 94.44 97 ASP A C 1
ATOM 758 O O . ASP A 1 97 ? 4.832 -3.952 -18.974 1.00 94.44 97 ASP A O 1
ATOM 762 N N . PRO A 1 98 ? 2.953 -2.923 -19.687 1.00 94.12 98 PRO A N 1
ATOM 763 C CA . PRO A 1 98 ? 2.200 -3.186 -18.468 1.00 94.12 98 PRO A CA 1
ATOM 764 C C . PRO A 1 98 ? 1.960 -4.678 -18.232 1.00 94.12 98 PRO A C 1
ATOM 766 O O . PRO A 1 98 ? 2.061 -5.114 -17.088 1.00 94.12 98 PRO A O 1
ATOM 769 N N . GLU A 1 99 ? 1.706 -5.467 -19.278 1.00 94.94 99 GLU A N 1
ATOM 770 C CA . GLU A 1 99 ? 1.335 -6.878 -19.122 1.00 94.94 99 GLU A CA 1
ATOM 771 C C . GLU A 1 99 ? 2.501 -7.695 -18.581 1.00 94.94 99 GLU A C 1
ATOM 773 O O . GLU A 1 99 ? 2.357 -8.378 -17.566 1.00 94.94 99 GLU A O 1
ATOM 778 N N . ALA A 1 100 ? 3.699 -7.500 -19.136 1.00 94.38 100 ALA A N 1
ATOM 779 C CA . ALA A 1 100 ? 4.909 -8.135 -18.621 1.00 94.38 100 ALA A CA 1
ATOM 780 C C . ALA A 1 100 ? 5.213 -7.765 -17.153 1.00 94.38 100 ALA A C 1
ATOM 782 O O 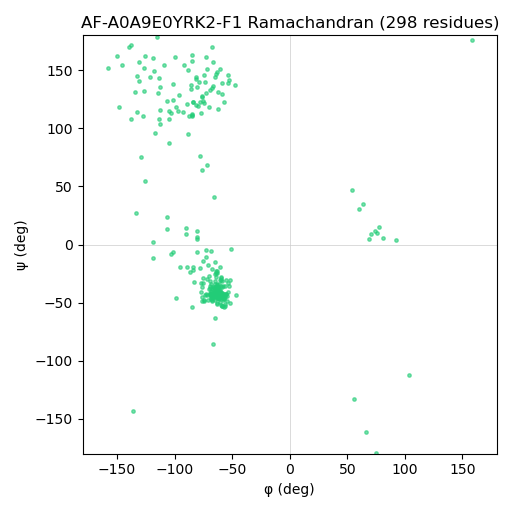. ALA A 1 100 ? 5.847 -8.533 -16.428 1.00 94.38 100 ALA A O 1
ATOM 783 N N . MET A 1 101 ? 4.788 -6.583 -16.690 1.00 95.19 101 MET A N 1
ATOM 784 C CA . MET A 1 101 ? 4.917 -6.190 -15.282 1.00 95.19 101 MET A CA 1
ATOM 785 C C . MET A 1 101 ? 3.875 -6.875 -14.389 1.00 95.19 101 MET A C 1
ATOM 787 O O . MET A 1 101 ? 4.189 -7.209 -13.244 1.00 95.19 101 MET A O 1
ATOM 791 N N . ILE A 1 102 ? 2.653 -7.059 -14.895 1.00 95.94 102 ILE A N 1
ATOM 792 C CA . ILE A 1 102 ? 1.529 -7.677 -14.182 1.00 95.94 102 ILE A CA 1
ATOM 793 C C . ILE A 1 102 ? 1.696 -9.204 -14.102 1.00 95.94 102 ILE A C 1
ATOM 795 O O . ILE A 1 102 ? 1.340 -9.791 -13.082 1.00 95.94 102 ILE A O 1
ATOM 799 N N . ASP A 1 103 ? 2.289 -9.849 -15.110 1.00 95.00 103 ASP A N 1
ATOM 800 C CA . ASP A 1 103 ? 2.521 -11.304 -15.146 1.00 95.00 103 ASP A CA 1
ATOM 801 C C . ASP A 1 103 ? 3.410 -11.824 -14.017 1.00 95.00 103 ASP A C 1
ATOM 803 O O . ASP A 1 103 ? 3.223 -12.937 -13.529 1.00 95.00 103 ASP A O 1
ATOM 807 N N . ASP A 1 104 ? 4.343 -11.001 -13.544 1.00 93.38 104 ASP A N 1
ATOM 808 C CA . ASP A 1 104 ? 5.186 -11.332 -12.397 1.00 93.38 104 ASP A CA 1
ATOM 809 C C . ASP A 1 104 ? 4.460 -11.094 -11.046 1.00 93.38 104 ASP A C 1
ATOM 811 O O . ASP A 1 104 ? 5.077 -11.190 -9.983 1.00 93.38 104 ASP A O 1
ATOM 815 N N . VAL A 1 105 ? 3.161 -10.768 -11.034 1.00 97.31 105 VAL A N 1
ATOM 816 C CA . VAL A 1 105 ? 2.365 -10.610 -9.806 1.00 97.31 105 VAL A CA 1
ATOM 817 C C . VAL A 1 105 ? 1.512 -11.848 -9.550 1.00 97.31 105 VAL A C 1
ATOM 819 O O . VAL A 1 105 ? 0.668 -12.236 -10.361 1.00 97.31 105 VAL A O 1
ATOM 822 N N . SER A 1 106 ? 1.678 -12.422 -8.361 1.00 97.12 106 SER A N 1
ATOM 823 C CA . SER A 1 106 ? 0.846 -13.523 -7.864 1.00 97.12 106 SER A CA 1
ATOM 824 C C . SER A 1 106 ? 0.020 -13.070 -6.668 1.00 97.12 106 SER A C 1
ATOM 826 O O . SER A 1 106 ? 0.472 -12.250 -5.863 1.00 97.12 106 SER A O 1
ATOM 828 N N . ILE A 1 107 ? -1.209 -13.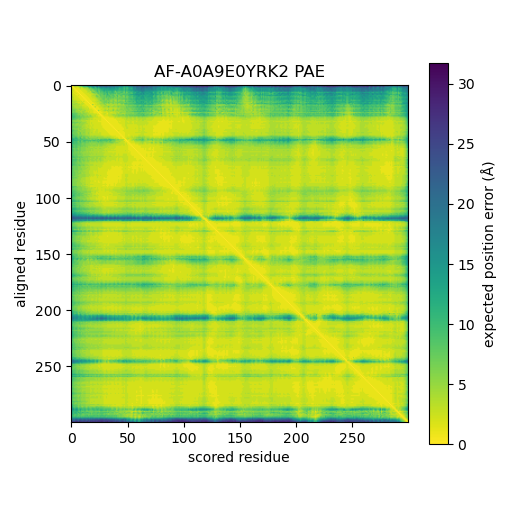577 -6.593 1.00 97.81 107 ILE A N 1
ATOM 829 C CA . ILE A 1 107 ? -2.153 -13.294 -5.516 1.00 97.81 107 ILE A CA 1
ATOM 830 C C . ILE A 1 107 ? -2.736 -14.630 -5.071 1.00 97.81 107 ILE A C 1
ATOM 832 O O . ILE A 1 107 ? -3.414 -15.299 -5.847 1.00 97.81 107 ILE A O 1
ATOM 836 N N . GLU A 1 108 ? -2.431 -15.018 -3.843 1.00 97.81 108 GLU A N 1
ATOM 837 C CA . GLU A 1 108 ? -2.966 -16.210 -3.194 1.00 97.81 108 GLU A CA 1
ATOM 838 C C . GLU A 1 108 ? -4.321 -15.913 -2.545 1.00 97.81 108 GLU A C 1
ATOM 840 O O . GLU A 1 108 ? -4.622 -14.762 -2.214 1.00 97.81 108 GLU A O 1
ATOM 845 N N . GLU A 1 109 ? -5.113 -16.966 -2.326 1.00 97.31 109 GLU A N 1
ATOM 846 C CA . GLU A 1 109 ? -6.416 -16.898 -1.647 1.00 97.31 109 GLU A CA 1
ATOM 847 C C . GLU A 1 109 ? -7.442 -15.983 -2.341 1.00 97.31 109 GLU A C 1
ATOM 849 O O . GLU A 1 109 ? -8.312 -15.395 -1.702 1.00 97.31 109 GLU A O 1
ATOM 854 N N . LEU A 1 110 ? -7.359 -15.861 -3.671 1.00 95.25 110 LEU A N 1
ATOM 855 C CA . LEU A 1 110 ? -8.192 -14.950 -4.462 1.00 95.25 110 LEU A CA 1
ATOM 856 C C . LEU A 1 110 ? -9.704 -15.162 -4.250 1.00 95.25 110 LEU A C 1
ATOM 858 O O . LEU A 1 110 ? -10.466 -14.196 -4.274 1.00 95.25 110 LEU A O 1
ATOM 862 N N . ASP A 1 111 ? -10.116 -16.396 -3.952 1.00 92.31 111 ASP A N 1
ATOM 863 C CA . ASP A 1 111 ? -11.499 -16.782 -3.645 1.00 92.31 111 ASP A CA 1
ATOM 864 C C . ASP A 1 111 ? -12.083 -16.068 -2.417 1.00 92.31 111 ASP A C 1
ATOM 866 O O . ASP A 1 111 ? -13.304 -15.975 -2.274 1.00 92.31 111 ASP A O 1
ATOM 870 N N . ASN A 1 112 ? -11.245 -15.516 -1.534 1.00 92.81 112 ASN A N 1
ATOM 871 C CA . ASN A 1 112 ? -11.712 -14.713 -0.405 1.00 92.81 112 ASN A CA 1
ATOM 872 C C . ASN A 1 112 ? -12.422 -13.428 -0.858 1.00 92.81 112 ASN A C 1
ATOM 874 O O . ASN A 1 112 ? -13.277 -12.931 -0.125 1.00 92.81 112 ASN A O 1
ATOM 878 N N . LEU A 1 113 ? -12.126 -12.911 -2.059 1.00 93.19 113 LEU A N 1
ATOM 879 C CA . LEU A 1 113 ? -12.821 -11.748 -2.616 1.00 93.19 113 LEU A CA 1
ATOM 880 C C . LEU A 1 113 ? -14.309 -12.040 -2.880 1.00 93.19 113 LEU A C 1
ATOM 882 O O . LEU A 1 113 ? -15.137 -11.429 -2.198 1.00 93.19 113 LEU A O 1
ATOM 886 N N . PRO A 1 114 ? -14.686 -12.972 -3.784 1.00 90.69 114 PRO A N 1
ATOM 887 C CA . PRO A 1 114 ? -16.094 -13.262 -4.055 1.00 90.69 114 PRO A CA 1
ATOM 888 C C . PRO A 1 114 ? -16.838 -13.815 -2.829 1.00 90.69 114 PRO A C 1
ATOM 890 O O . PRO A 1 114 ? -18.006 -13.485 -2.626 1.00 90.69 114 PRO A O 1
ATOM 893 N N . ARG A 1 115 ? -16.169 -14.595 -1.961 1.00 89.00 115 ARG A N 1
ATOM 894 C CA . ARG A 1 115 ? -16.768 -15.092 -0.704 1.00 89.00 115 ARG A CA 1
ATOM 895 C C . ARG A 1 115 ? -17.169 -13.966 0.249 1.00 89.00 115 ARG A C 1
ATOM 897 O O . ARG A 1 115 ? -18.138 -14.106 0.992 1.00 89.00 115 ARG A O 1
ATOM 904 N N . ALA A 1 116 ? -16.421 -12.865 0.265 1.00 86.56 116 ALA A N 1
ATOM 905 C CA . ALA A 1 116 ? -16.684 -11.748 1.164 1.00 86.56 116 ALA A CA 1
ATOM 906 C C .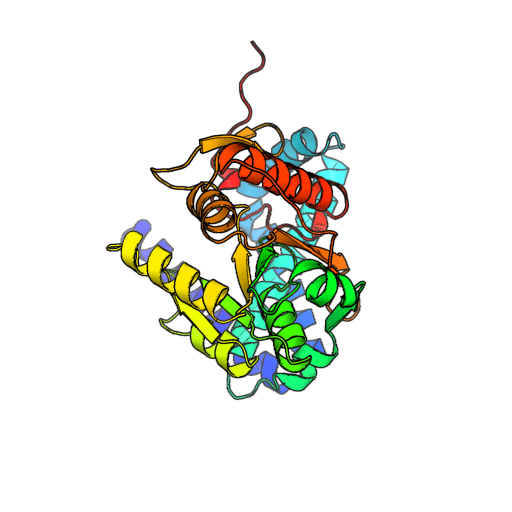 ALA A 1 116 ? -17.758 -10.787 0.630 1.00 86.56 116 ALA A C 1
ATOM 908 O O . ALA A 1 116 ? -18.484 -10.203 1.435 1.00 86.56 116 ALA A O 1
ATOM 909 N N . THR A 1 117 ? -17.851 -10.618 -0.694 1.00 84.75 117 THR A N 1
ATOM 910 C CA . THR A 1 117 ? -18.715 -9.623 -1.359 1.00 84.75 117 THR A CA 1
ATOM 911 C C . THR A 1 117 ? -20.195 -10.009 -1.438 1.00 84.75 117 THR A C 1
ATOM 913 O O . THR A 1 117 ? -21.033 -9.121 -1.580 1.00 84.75 117 THR A O 1
ATOM 916 N N . GLY A 1 118 ? -20.542 -11.297 -1.302 1.00 73.00 118 GLY A N 1
ATOM 917 C CA . GLY A 1 118 ? -21.938 -11.765 -1.294 1.00 73.00 118 GLY A CA 1
ATOM 918 C C . GLY A 1 118 ? -22.732 -11.338 -2.539 1.00 73.00 118 GLY A C 1
ATOM 919 O O . GLY A 1 118 ? -22.221 -11.455 -3.651 1.00 73.00 118 GLY A O 1
ATOM 920 N N . ASP A 1 119 ? -23.954 -10.821 -2.334 1.00 65.81 119 ASP A N 1
ATOM 921 C CA . ASP A 1 119 ? -24.977 -10.431 -3.334 1.00 65.81 119 ASP A CA 1
ATOM 922 C C . ASP A 1 119 ? -24.594 -9.247 -4.258 1.00 65.81 119 ASP A C 1
ATOM 924 O O . ASP A 1 119 ? -25.398 -8.353 -4.520 1.00 65.81 119 ASP A O 1
ATOM 928 N N . GLY A 1 120 ? -23.350 -9.173 -4.733 1.00 75.44 120 GLY A N 1
ATOM 929 C CA . GLY A 1 120 ? -22.902 -8.123 -5.652 1.00 75.44 120 GLY A CA 1
ATOM 930 C C . GLY A 1 120 ? -22.617 -6.769 -4.994 1.00 75.44 120 GLY A C 1
ATOM 931 O O . GLY A 1 120 ? -22.479 -5.771 -5.701 1.00 75.44 120 GLY A O 1
ATOM 932 N N . ARG A 1 121 ? -22.490 -6.708 -3.658 1.00 83.44 121 ARG A N 1
ATOM 933 C CA . ARG A 1 121 ? -21.993 -5.504 -2.970 1.00 83.44 121 ARG A CA 1
ATOM 934 C C . ARG A 1 121 ? -20.485 -5.366 -3.159 1.00 83.44 121 ARG A C 1
ATOM 936 O O . ARG A 1 121 ? -19.748 -6.350 -3.189 1.00 83.44 121 ARG A O 1
ATOM 943 N N . GLY A 1 122 ? -20.018 -4.126 -3.254 1.00 94.62 122 GLY A N 1
ATOM 944 C CA . GLY A 1 122 ? -18.598 -3.813 -3.350 1.00 94.62 122 GLY A CA 1
ATOM 945 C C . GLY A 1 122 ? -17.818 -4.139 -2.075 1.00 94.62 122 GLY A C 1
ATOM 946 O O . GLY A 1 122 ? -18.386 -4.396 -1.014 1.00 94.62 122 GLY A O 1
ATOM 947 N N . ALA A 1 123 ? -16.490 -4.076 -2.164 1.00 97.19 123 ALA A N 1
ATOM 948 C CA . ALA A 1 123 ? -15.580 -4.317 -1.041 1.00 97.19 123 ALA A CA 1
ATOM 949 C C . ALA A 1 123 ? -14.533 -3.210 -0.907 1.00 97.19 123 ALA A C 1
ATOM 951 O O . ALA A 1 123 ? -14.190 -2.523 -1.869 1.00 97.19 123 ALA A O 1
ATOM 952 N N . ILE A 1 124 ? -13.973 -3.059 0.290 1.00 98.44 124 ILE A N 1
ATOM 953 C CA . ILE A 1 124 ? -12.819 -2.192 0.531 1.00 98.44 124 ILE A CA 1
ATOM 954 C C . ILE A 1 124 ? -11.584 -3.077 0.667 1.00 98.44 124 ILE A C 1
ATOM 956 O O . ILE A 1 124 ? -11.445 -3.817 1.635 1.00 98.44 124 ILE A O 1
ATOM 960 N N . LEU A 1 125 ? -10.659 -2.977 -0.281 1.00 98.56 125 LEU A N 1
ATOM 961 C CA . LEU A 1 125 ? -9.382 -3.678 -0.243 1.00 98.56 125 LEU A CA 1
ATOM 962 C C . LEU A 1 125 ? -8.382 -2.851 0.573 1.00 98.56 125 LEU A C 1
ATOM 964 O O . LEU A 1 125 ? -7.961 -1.764 0.163 1.00 98.56 125 LEU A O 1
ATOM 968 N N . LEU A 1 126 ? -8.013 -3.357 1.747 1.00 98.56 126 LEU A N 1
ATOM 969 C CA . LEU A 1 126 ? -7.090 -2.695 2.659 1.00 98.56 126 LEU A CA 1
ATOM 970 C C . LEU A 1 126 ? -5.645 -3.015 2.274 1.00 98.56 126 LEU A C 1
ATOM 972 O O . LEU A 1 126 ? -5.175 -4.139 2.436 1.00 98.56 126 LEU A O 1
ATOM 976 N N . GLY A 1 127 ? -4.929 -1.993 1.814 1.00 97.06 127 GLY A N 1
ATOM 977 C CA . GLY A 1 127 ? -3.495 -2.036 1.577 1.00 97.06 127 GLY A CA 1
ATOM 978 C C . GLY A 1 127 ? -2.695 -1.104 2.479 1.00 97.06 127 GLY A C 1
ATOM 979 O O . GLY A 1 127 ? -3.208 -0.305 3.270 1.00 97.06 127 GLY A O 1
ATOM 980 N N . MET A 1 128 ? -1.382 -1.169 2.290 1.00 95.56 128 MET A N 1
ATOM 981 C CA . MET A 1 128 ? -0.402 -0.291 2.920 1.00 95.56 128 MET A CA 1
ATOM 982 C C . MET A 1 128 ? 0.657 0.135 1.905 1.00 95.56 128 MET A C 1
ATOM 984 O O . MET A 1 128 ? 0.727 -0.398 0.798 1.00 95.56 128 MET A O 1
ATOM 988 N N . HIS A 1 129 ? 1.533 1.068 2.282 1.00 95.62 129 HIS A N 1
ATOM 989 C CA . HIS A 1 129 ? 2.762 1.334 1.530 1.00 95.62 129 HIS A CA 1
ATOM 990 C C . HIS A 1 129 ? 3.749 0.172 1.727 1.00 95.62 129 HIS A C 1
ATOM 992 O O . HIS A 1 129 ? 4.752 0.299 2.431 1.00 95.62 129 HIS A O 1
ATOM 998 N N . MET A 1 130 ? 3.394 -0.983 1.169 1.00 94.56 130 MET A N 1
ATOM 999 C CA . MET A 1 130 ? 4.051 -2.265 1.344 1.00 94.56 130 MET A CA 1
ATOM 1000 C C . MET A 1 130 ? 3.911 -3.073 0.054 1.00 94.56 130 MET A C 1
ATOM 1002 O O . MET A 1 130 ? 2.802 -3.348 -0.397 1.00 94.56 130 MET A O 1
ATOM 1006 N N . GLY A 1 131 ? 5.041 -3.398 -0.569 1.00 93.94 131 GLY A N 1
ATOM 1007 C CA . GLY A 1 131 ? 5.054 -3.929 -1.932 1.00 93.94 131 GLY A CA 1
ATOM 1008 C C . GLY A 1 131 ? 4.587 -2.923 -2.993 1.00 93.94 131 GLY A C 1
ATOM 1009 O O . GLY A 1 131 ? 4.588 -1.711 -2.766 1.00 93.94 131 GLY A O 1
ATOM 1010 N N . ASN A 1 132 ? 4.203 -3.418 -4.174 1.00 96.44 132 ASN A N 1
ATOM 1011 C CA . ASN A 1 132 ? 3.646 -2.592 -5.248 1.00 96.44 132 ASN A CA 1
ATOM 1012 C C . ASN A 1 132 ? 2.127 -2.780 -5.375 1.00 96.44 132 ASN A C 1
ATOM 1014 O O . ASN A 1 132 ? 1.641 -3.580 -6.172 1.00 96.44 132 ASN A O 1
ATOM 1018 N N . GLY A 1 133 ? 1.377 -1.998 -4.597 1.00 96.06 133 GLY A N 1
ATOM 1019 C CA . GLY A 1 133 ? -0.087 -2.041 -4.590 1.00 96.06 133 GLY A CA 1
ATOM 1020 C C . GLY A 1 133 ? -0.755 -1.660 -5.917 1.00 96.06 133 GLY A C 1
ATOM 1021 O O . GLY A 1 133 ? -1.884 -2.067 -6.152 1.00 96.06 133 GLY A O 1
ATOM 1022 N N . ILE A 1 134 ? -0.078 -0.905 -6.792 1.00 95.69 134 ILE A N 1
ATOM 1023 C CA . ILE A 1 134 ? -0.617 -0.564 -8.119 1.00 95.69 134 ILE A CA 1
ATOM 1024 C C . ILE A 1 134 ? -0.573 -1.786 -9.036 1.00 95.69 134 ILE A C 1
ATOM 1026 O O . ILE A 1 134 ? -1.557 -2.071 -9.706 1.00 95.69 134 ILE A O 1
ATOM 1030 N N . LEU A 1 135 ? 0.529 -2.540 -9.028 1.00 97.38 135 LEU A N 1
ATOM 1031 C CA . LEU A 1 135 ? 0.614 -3.789 -9.788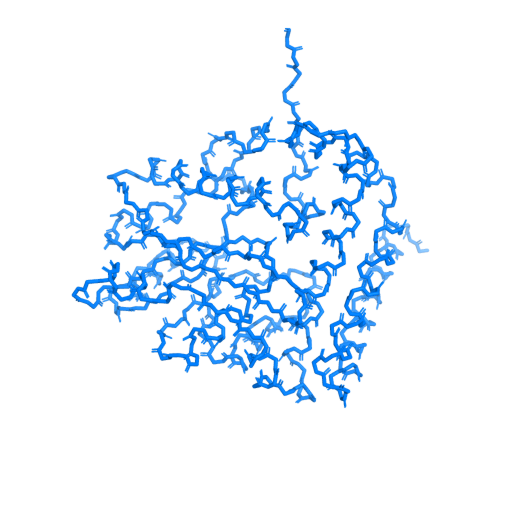 1.00 97.38 135 LEU A CA 1
ATOM 1032 C C . LEU A 1 135 ? -0.303 -4.879 -9.218 1.00 97.38 135 LEU A C 1
ATOM 1034 O O . LEU A 1 135 ? -0.875 -5.646 -9.983 1.00 97.38 135 LEU A O 1
ATOM 1038 N N . MET A 1 136 ? -0.492 -4.920 -7.895 1.00 97.88 136 MET A N 1
ATOM 1039 C CA . MET A 1 136 ? -1.500 -5.781 -7.264 1.00 97.88 136 MET A CA 1
ATOM 1040 C C . MET A 1 136 ? -2.910 -5.451 -7.766 1.00 97.88 136 MET A C 1
ATOM 1042 O O . MET A 1 136 ? -3.612 -6.335 -8.250 1.00 97.88 136 MET A O 1
ATOM 1046 N N . ALA A 1 137 ? -3.296 -4.172 -7.715 1.00 97.88 137 ALA A N 1
ATOM 1047 C CA . ALA A 1 137 ? -4.591 -3.711 -8.205 1.00 97.88 137 ALA A CA 1
ATOM 1048 C C . ALA A 1 137 ? -4.779 -4.034 -9.697 1.00 97.88 137 ALA A C 1
ATOM 1050 O O . ALA A 1 137 ? -5.835 -4.525 -10.085 1.00 97.88 137 ALA A O 1
ATOM 1051 N N . ALA A 1 138 ? -3.736 -3.845 -10.510 1.00 97.50 138 ALA A N 1
ATOM 1052 C CA . ALA A 1 138 ? -3.749 -4.193 -11.928 1.00 97.50 138 ALA A CA 1
ATOM 1053 C C . ALA A 1 138 ? -3.924 -5.702 -12.160 1.00 97.50 138 ALA A C 1
ATOM 1055 O O . ALA A 1 138 ? -4.701 -6.120 -13.016 1.00 97.50 138 ALA A O 1
ATOM 1056 N N . ARG A 1 139 ? -3.262 -6.541 -11.353 1.00 97.88 139 ARG A N 1
ATOM 1057 C CA . ARG A 1 139 ? -3.409 -8.000 -11.424 1.00 97.88 139 ARG A CA 1
ATOM 1058 C C . ARG A 1 139 ? -4.833 -8.453 -11.103 1.00 97.88 139 ARG A C 1
ATOM 1060 O O . ARG A 1 139 ? -5.320 -9.366 -11.769 1.00 97.88 139 ARG A O 1
ATOM 1067 N N . LEU A 1 140 ? -5.483 -7.815 -10.127 1.00 97.69 140 LEU A N 1
ATOM 1068 C CA . LEU A 1 140 ? -6.892 -8.048 -9.799 1.00 97.69 140 LEU A CA 1
ATOM 1069 C C . LEU A 1 140 ? -7.832 -7.547 -10.904 1.00 97.69 140 LEU A C 1
ATOM 1071 O O . LEU A 1 140 ? -8.745 -8.269 -11.288 1.00 97.69 140 LEU A O 1
ATOM 1075 N N . ALA A 1 141 ? -7.587 -6.358 -11.460 1.00 96.56 141 ALA A N 1
ATOM 1076 C CA . ALA A 1 141 ? -8.374 -5.831 -12.575 1.00 96.56 141 ALA A CA 1
ATOM 1077 C C . ALA A 1 141 ? -8.327 -6.776 -13.787 1.00 96.56 141 ALA A C 1
ATOM 1079 O O . ALA A 1 141 ? -9.359 -7.116 -14.361 1.00 96.56 141 ALA A O 1
ATOM 1080 N N . ARG A 1 142 ? -7.140 -7.308 -14.106 1.00 95.38 142 ARG A N 1
ATOM 1081 C CA . ARG A 1 142 ? -6.958 -8.322 -15.156 1.00 95.38 142 ARG A CA 1
ATOM 1082 C C . ARG A 1 142 ? -7.647 -9.656 -14.845 1.00 95.38 142 ARG A C 1
ATOM 1084 O O . ARG A 1 142 ? -7.975 -10.398 -15.760 1.00 95.38 142 ARG A O 1
ATOM 1091 N N . ALA A 1 143 ? -7.865 -9.969 -13.569 1.00 94.94 143 ALA A N 1
ATOM 1092 C CA . ALA A 1 143 ? -8.656 -11.125 -13.146 1.00 94.94 143 ALA A CA 1
ATOM 1093 C C . ALA A 1 143 ? -10.179 -10.869 -13.195 1.00 94.94 143 ALA A C 1
ATOM 1095 O O . ALA A 1 143 ? -10.945 -11.735 -12.787 1.00 94.94 143 ALA A O 1
ATOM 1096 N N . GLY A 1 144 ? -10.623 -9.708 -13.694 1.00 93.81 144 GLY A N 1
ATOM 1097 C CA . GLY A 1 144 ? -12.036 -9.374 -13.888 1.00 93.81 144 GLY A CA 1
ATOM 1098 C C . GLY A 1 144 ? -12.691 -8.640 -12.716 1.00 93.81 144 GLY A C 1
ATOM 1099 O O . GLY A 1 144 ? -13.887 -8.366 -12.769 1.00 93.81 144 GLY A O 1
ATOM 1100 N N . PHE A 1 145 ? -11.942 -8.291 -11.665 1.00 95.12 145 PHE A N 1
ATOM 1101 C CA . PHE A 1 145 ? -12.502 -7.548 -10.535 1.00 95.12 145 PHE A CA 1
ATOM 1102 C C . PHE A 1 145 ? -12.642 -6.045 -10.854 1.00 95.12 145 PHE A C 1
ATOM 1104 O O . PHE A 1 145 ? -11.728 -5.454 -11.436 1.00 95.12 145 PHE A O 1
ATOM 1111 N N . PRO A 1 146 ? -13.734 -5.378 -10.431 1.00 94.56 146 PRO A N 1
ATOM 1112 C CA . PRO A 1 146 ? -13.967 -3.956 -10.692 1.00 94.56 146 PRO A CA 1
ATOM 1113 C C . PRO A 1 146 ? -13.134 -3.077 -9.744 1.00 94.56 146 PRO A C 1
ATOM 1115 O O . PRO A 1 146 ? -13.640 -2.540 -8.758 1.00 94.56 146 PRO A O 1
ATOM 1118 N N . ILE A 1 147 ? -11.828 -2.960 -9.997 1.00 96.81 147 ILE A N 1
ATOM 1119 C CA . ILE A 1 147 ? -10.896 -2.285 -9.085 1.00 96.81 147 ILE A CA 1
ATOM 1120 C C . ILE A 1 147 ? -10.879 -0.764 -9.282 1.00 96.81 147 ILE A C 1
ATOM 1122 O O . ILE A 1 147 ? -10.497 -0.235 -10.329 1.00 96.81 147 ILE A O 1
ATOM 1126 N N . HIS A 1 148 ? -11.179 -0.054 -8.198 1.00 98.19 148 HIS A N 1
ATOM 1127 C CA . HIS A 1 148 ? -11.088 1.393 -8.071 1.00 98.19 148 HIS A CA 1
ATOM 1128 C C . HIS A 1 148 ? -9.990 1.765 -7.073 1.00 98.19 148 HIS A C 1
ATOM 1130 O O . HIS A 1 148 ? -10.096 1.480 -5.880 1.00 98.19 148 HIS A O 1
ATOM 1136 N N . VAL A 1 149 ? -8.929 2.435 -7.521 1.00 98.06 149 VAL A N 1
ATOM 1137 C CA . VAL A 1 149 ? -7.804 2.784 -6.641 1.00 98.06 149 VAL A CA 1
ATOM 1138 C C . VAL A 1 149 ? -7.950 4.205 -6.124 1.00 98.06 149 VAL A C 1
ATOM 1140 O O . VAL A 1 149 ? -7.852 5.176 -6.877 1.00 98.06 149 VAL A O 1
ATOM 1143 N N . VAL A 1 150 ? -8.133 4.331 -4.812 1.00 96.62 150 VAL A N 1
ATOM 1144 C CA . VAL A 1 150 ? -8.268 5.619 -4.138 1.00 96.62 150 VAL A CA 1
ATOM 1145 C C . VAL A 1 150 ? -6.890 6.213 -3.892 1.00 96.62 150 VAL A C 1
ATOM 1147 O O . VAL A 1 150 ? -6.062 5.654 -3.169 1.00 96.62 150 VAL A O 1
ATOM 1150 N N . PHE A 1 151 ? -6.636 7.392 -4.451 1.00 92.94 151 PHE A N 1
ATOM 1151 C CA . PHE A 1 151 ? -5.332 8.030 -4.338 1.00 92.94 151 PHE A CA 1
ATOM 1152 C C . PHE A 1 151 ? -5.428 9.535 -4.110 1.00 92.94 151 PHE A C 1
ATOM 1154 O O . PHE A 1 151 ? -6.474 10.179 -4.178 1.00 92.94 151 PHE A O 1
ATOM 1161 N N . ARG A 1 152 ? -4.270 10.112 -3.795 1.00 86.50 152 ARG A N 1
ATOM 1162 C CA . ARG A 1 152 ? -4.062 11.557 -3.756 1.00 86.50 152 ARG A CA 1
ATOM 1163 C C . ARG A 1 152 ? -2.868 11.873 -4.615 1.00 86.50 152 ARG A C 1
ATOM 1165 O O . ARG A 1 152 ? -1.803 11.296 -4.386 1.00 86.50 152 ARG A O 1
ATOM 1172 N N . ASP A 1 153 ? -3.009 12.862 -5.489 1.00 82.19 153 ASP A N 1
ATOM 1173 C CA . ASP A 1 153 ? -1.877 13.302 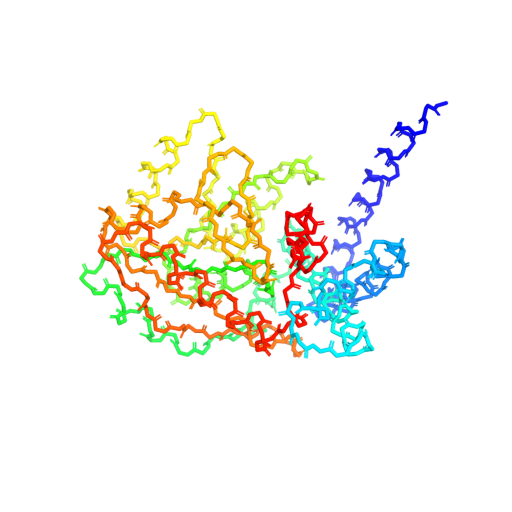-6.282 1.00 82.19 153 ASP A CA 1
ATOM 1174 C C . ASP A 1 153 ? -0.713 13.722 -5.372 1.00 82.19 153 ASP A C 1
ATOM 1176 O O . ASP A 1 153 ? -0.843 14.593 -4.483 1.00 82.19 153 ASP A O 1
ATOM 1180 N N . PRO A 1 154 ? 0.460 13.094 -5.542 1.00 80.06 154 PRO A N 1
ATOM 1181 C CA . PRO A 1 154 ? 1.631 13.501 -4.818 1.00 80.06 154 PRO A CA 1
ATOM 1182 C C . PRO A 1 154 ? 2.047 14.855 -5.372 1.00 80.06 154 PRO A C 1
ATOM 1184 O O . PRO A 1 154 ? 2.498 14.954 -6.506 1.00 80.06 154 PRO A O 1
ATOM 1187 N N . ARG A 1 155 ? 2.044 15.886 -4.513 1.00 78.06 155 ARG A N 1
ATOM 1188 C CA . ARG A 1 155 ? 2.511 17.269 -4.801 1.00 78.06 155 ARG A CA 1
ATOM 1189 C C . ARG A 1 155 ? 3.918 17.376 -5.422 1.00 78.06 155 ARG A C 1
ATOM 1191 O O . ARG A 1 155 ? 4.456 18.466 -5.584 1.00 78.06 155 ARG A O 1
ATOM 1198 N N . ARG A 1 156 ? 4.620 16.254 -5.565 1.00 78.75 156 ARG A N 1
ATOM 1199 C CA . ARG A 1 156 ? 6.017 16.154 -5.964 1.00 78.75 156 ARG A CA 1
ATOM 1200 C C . ARG A 1 156 ? 6.232 15.387 -7.264 1.00 78.75 156 ARG A C 1
ATOM 1202 O O . ARG A 1 156 ? 7.363 15.465 -7.741 1.00 78.75 156 ARG A O 1
ATOM 1209 N N . LEU A 1 157 ? 5.227 14.688 -7.782 1.00 81.94 157 LEU A N 1
ATOM 1210 C CA . LEU A 1 157 ? 5.264 14.070 -9.106 1.00 81.94 157 LEU A CA 1
ATOM 1211 C C . LEU A 1 157 ? 4.509 14.963 -10.103 1.00 81.94 157 LEU A C 1
ATOM 1213 O O . LEU A 1 157 ? 3.749 15.830 -9.663 1.00 81.94 157 LEU A O 1
ATOM 1217 N N . PRO A 1 158 ? 4.742 14.796 -11.417 1.00 85.06 158 PRO A N 1
ATOM 1218 C CA . PRO A 1 158 ? 3.909 15.420 -12.434 1.00 85.06 158 PRO A CA 1
ATOM 1219 C C . PRO A 1 158 ? 2.425 15.077 -12.213 1.00 85.06 158 PRO A C 1
ATOM 1221 O O . PRO A 1 158 ? 2.128 13.919 -11.899 1.00 85.06 158 PRO A O 1
ATOM 1224 N N . PRO A 1 159 ? 1.505 16.043 -12.379 1.00 86.75 159 PRO A N 1
ATOM 1225 C CA . PRO A 1 159 ? 0.071 15.777 -12.333 1.00 86.75 159 PRO A CA 1
ATOM 1226 C C . PRO A 1 159 ? -0.337 14.643 -13.285 1.00 86.75 159 PRO A C 1
ATOM 1228 O O . PRO A 1 159 ? 0.227 14.494 -14.378 1.00 86.75 159 PRO A O 1
ATOM 1231 N N . GLY A 1 160 ? -1.281 13.813 -12.843 1.00 89.19 160 GLY A N 1
ATOM 1232 C CA . GLY A 1 160 ? -1.802 12.687 -13.620 1.00 89.19 160 GLY A CA 1
ATOM 1233 C C . GLY A 1 160 ? -0.818 11.534 -13.839 1.00 89.19 160 GLY A C 1
ATOM 1234 O O . GLY A 1 160 ? -1.137 10.594 -14.552 1.00 89.19 160 GLY A O 1
ATOM 1235 N N . LEU A 1 161 ? 0.392 11.563 -13.258 1.00 90.94 161 LEU A N 1
ATOM 1236 C CA . LEU A 1 161 ? 1.317 10.432 -13.395 1.00 90.94 161 LEU A CA 1
ATOM 1237 C C . LEU A 1 161 ? 0.720 9.161 -12.787 1.00 90.94 161 LEU A C 1
ATOM 1239 O O . LEU A 1 161 ? 0.762 8.118 -13.424 1.00 90.94 161 LEU A O 1
ATOM 1243 N N . LEU A 1 162 ? 0.155 9.256 -11.577 1.00 92.25 162 LEU A N 1
ATOM 1244 C CA . LEU A 1 162 ? -0.442 8.093 -10.919 1.00 92.25 162 LEU A CA 1
ATOM 1245 C C . LEU A 1 162 ? -1.712 7.615 -11.620 1.00 92.25 162 LEU A C 1
ATOM 1247 O O . LEU A 1 162 ? -1.881 6.408 -11.740 1.00 92.25 162 LEU A O 1
ATOM 1251 N N . SER A 1 163 ? -2.575 8.522 -12.095 1.00 94.25 163 SER A N 1
ATOM 1252 C CA . SER A 1 163 ? -3.769 8.118 -12.847 1.00 94.25 163 SER A CA 1
ATOM 1253 C C . SER A 1 163 ? -3.379 7.377 -14.123 1.00 94.25 163 SER A C 1
ATOM 1255 O O . SER A 1 163 ? -3.864 6.276 -14.333 1.00 94.25 163 SER A O 1
ATOM 1257 N N . ARG A 1 164 ? -2.388 7.880 -14.875 1.00 94.25 164 ARG A N 1
ATOM 1258 C CA . ARG A 1 164 ? -1.848 7.176 -16.048 1.00 94.25 164 ARG A CA 1
ATOM 1259 C C . ARG A 1 164 ? -1.274 5.802 -15.701 1.00 94.25 164 ARG A C 1
ATOM 1261 O O . ARG A 1 164 ? -1.506 4.856 -16.442 1.00 94.25 164 ARG A O 1
ATOM 1268 N N . SER A 1 165 ? -0.528 5.665 -14.599 1.00 93.81 165 SER A N 1
ATOM 1269 C CA . SER A 1 165 ? -0.047 4.347 -14.151 1.00 93.81 165 SER A CA 1
ATOM 1270 C C . SER A 1 165 ? -1.208 3.388 -13.867 1.00 93.81 165 SER A C 1
ATOM 1272 O O . SER A 1 165 ? -1.127 2.221 -14.228 1.00 93.81 165 SER A O 1
ATOM 1274 N N . LEU A 1 166 ? -2.268 3.872 -13.212 1.00 95.62 166 LEU A N 1
ATOM 1275 C CA . LEU A 1 166 ? -3.444 3.076 -12.855 1.00 95.62 166 LEU A CA 1
ATOM 1276 C C . LEU A 1 166 ? -4.240 2.653 -14.093 1.00 95.62 166 LEU A C 1
ATOM 1278 O O . LEU A 1 166 ? -4.523 1.471 -14.250 1.00 95.62 166 LEU A O 1
ATOM 1282 N N . GLU A 1 167 ? -4.526 3.595 -14.988 1.00 95.50 167 GLU A N 1
ATOM 1283 C CA . GLU A 1 167 ? -5.256 3.366 -16.240 1.00 95.50 167 GLU A CA 1
ATOM 1284 C C . GLU A 1 167 ? -4.522 2.367 -17.138 1.00 95.50 167 GLU A C 1
ATOM 1286 O O . GLU A 1 167 ? -5.130 1.439 -17.663 1.00 95.50 167 GLU A O 1
ATOM 1291 N N . ARG A 1 168 ? -3.191 2.487 -17.258 1.00 94.31 168 ARG A N 1
ATOM 1292 C CA . ARG A 1 168 ? -2.375 1.524 -18.016 1.00 94.31 168 ARG A CA 1
ATOM 1293 C C . ARG A 1 168 ? -2.319 0.135 -17.387 1.00 94.31 168 ARG A C 1
ATOM 1295 O O . ARG A 1 168 ? -1.996 -0.812 -18.088 1.00 94.31 168 ARG A O 1
ATOM 1302 N N . GLY A 1 169 ? -2.605 0.021 -16.092 1.00 91.81 169 GLY A N 1
ATOM 1303 C CA . GLY A 1 169 ? -2.797 -1.254 -15.405 1.00 91.81 169 GLY A CA 1
ATOM 1304 C C . GLY A 1 169 ? -4.251 -1.743 -15.405 1.00 91.81 169 GLY A C 1
ATOM 1305 O O . GLY A 1 169 ? -4.564 -2.657 -14.652 1.00 91.81 169 GLY A O 1
ATOM 1306 N N . GLY A 1 170 ? -5.157 -1.109 -16.159 1.00 92.94 170 GLY A N 1
ATOM 1307 C CA . GLY A 1 170 ? -6.574 -1.487 -16.221 1.00 92.94 170 GLY A CA 1
ATOM 1308 C C . GLY A 1 170 ? -7.401 -1.111 -14.984 1.00 92.94 170 GLY A C 1
ATOM 1309 O O . GLY A 1 170 ? -8.525 -1.577 -14.833 1.00 92.94 170 GLY A O 1
ATOM 1310 N N . CYS A 1 171 ? -6.868 -0.284 -14.081 1.00 95.94 171 CYS A N 1
ATOM 1311 C CA . CYS A 1 171 ? -7.573 0.164 -12.878 1.00 95.94 171 CYS A CA 1
ATOM 1312 C C . CYS A 1 171 ? -8.329 1.475 -13.116 1.00 95.94 171 CYS A C 1
ATOM 1314 O O . CYS A 1 171 ? -7.891 2.323 -13.895 1.00 95.94 171 CYS A O 1
ATOM 1316 N N . VAL A 1 172 ? -9.388 1.713 -12.336 1.00 97.31 172 VAL A N 1
ATOM 1317 C CA . VAL A 1 172 ? -10.105 2.996 -12.339 1.00 97.31 172 VAL A CA 1
ATOM 1318 C C . VAL A 1 172 ? -9.539 3.928 -11.253 1.00 97.31 172 VAL A C 1
ATOM 1320 O O . VAL A 1 172 ? -9.671 3.640 -10.058 1.00 97.31 172 VAL A O 1
ATOM 1323 N N . PRO A 1 173 ? -8.906 5.061 -11.607 1.00 96.50 173 PRO A N 1
ATOM 1324 C CA . PRO A 1 173 ? -8.364 5.999 -10.627 1.00 96.50 173 PRO A CA 1
ATOM 1325 C C . PRO A 1 173 ? -9.471 6.795 -9.913 1.00 96.50 173 PRO A C 1
ATOM 1327 O O . PRO A 1 173 ? -10.316 7.423 -10.546 1.00 96.50 173 PRO A O 1
ATOM 1330 N N . VAL A 1 174 ? -9.427 6.849 -8.577 1.00 96.38 174 VAL A N 1
ATOM 1331 C CA . VAL A 1 174 ? -10.335 7.660 -7.742 1.00 96.38 174 VAL A CA 1
ATOM 1332 C C . VAL A 1 174 ? -9.528 8.705 -6.971 1.00 96.38 174 VAL A C 1
ATOM 1334 O O . VAL A 1 174 ? -8.952 8.437 -5.913 1.00 96.38 174 VAL A O 1
ATOM 1337 N N . ALA A 1 175 ? -9.454 9.917 -7.518 1.00 93.00 175 ALA A N 1
ATOM 1338 C CA . ALA A 1 175 ? -8.724 11.020 -6.902 1.00 93.00 175 ALA A CA 1
ATOM 1339 C C . ALA A 1 175 ? -9.531 11.641 -5.750 1.00 93.00 175 ALA A C 1
ATOM 1341 O O . ALA A 1 175 ? -10.644 12.123 -5.946 1.00 93.00 175 ALA A O 1
ATOM 1342 N N . LEU A 1 176 ? -8.956 11.675 -4.544 1.00 90.31 176 LEU A N 1
ATOM 1343 C CA . LEU A 1 176 ? -9.591 12.327 -3.397 1.00 90.31 176 LEU A CA 1
ATOM 1344 C C . LEU A 1 176 ? -9.498 13.853 -3.489 1.00 90.31 176 LEU A C 1
ATOM 1346 O O . LEU A 1 176 ? -8.399 14.423 -3.480 1.00 90.31 176 LEU A O 1
ATOM 1350 N N . ASP A 1 177 ? -10.658 14.496 -3.436 1.00 86.31 177 ASP A N 1
ATOM 1351 C CA . ASP A 1 177 ? -10.809 15.939 -3.304 1.00 86.31 177 ASP A CA 1
ATOM 1352 C C . ASP A 1 177 ? -10.483 16.369 -1.863 1.00 86.31 177 ASP A C 1
ATOM 1354 O O . ASP A 1 177 ? -11.055 15.877 -0.885 1.00 86.31 177 ASP A O 1
ATOM 1358 N N . ARG A 1 178 ? -9.502 17.266 -1.723 1.00 78.12 178 ARG A N 1
ATOM 1359 C CA . ARG A 1 178 ? -9.078 17.800 -0.420 1.00 78.12 178 ARG A CA 1
ATOM 1360 C C . ARG A 1 178 ? -10.028 18.851 0.123 1.00 78.12 178 ARG A C 1
ATOM 1362 O O . ARG A 1 178 ? -10.110 18.992 1.337 1.00 78.12 178 ARG A O 1
ATOM 1369 N N . GLU A 1 179 ? -10.630 19.610 -0.773 1.00 85.56 179 GLU A N 1
ATOM 1370 C CA . GLU A 1 179 ? -11.481 20.748 -0.453 1.00 85.56 179 GLU A CA 1
ATOM 1371 C C . GLU A 1 179 ? -12.912 20.267 -0.226 1.00 85.56 179 GLU A C 1
ATOM 1373 O O . GLU A 1 179 ? -13.649 20.865 0.551 1.00 85.56 179 GLU A O 1
ATOM 1378 N N . ASN A 1 180 ? -13.268 19.113 -0.803 1.00 88.00 180 ASN A N 1
ATOM 1379 C CA . ASN A 1 180 ? -14.565 18.484 -0.600 1.00 88.00 180 ASN A CA 1
ATOM 1380 C C . ASN A 1 180 ? -14.479 16.991 -0.201 1.00 88.00 180 ASN A C 1
ATOM 1382 O O . ASN A 1 180 ? -14.792 16.095 -0.999 1.00 88.00 180 ASN A O 1
ATOM 1386 N N . PRO A 1 181 ? -14.109 16.685 1.061 1.00 86.88 181 PRO A N 1
ATOM 1387 C CA . PRO A 1 181 ? -14.090 15.314 1.576 1.00 86.88 181 PRO A CA 1
ATOM 1388 C C . PRO A 1 181 ? -15.447 14.605 1.458 1.00 86.88 181 PRO A C 1
ATOM 1390 O O . PRO A 1 181 ? -15.497 13.419 1.133 1.00 86.88 181 PRO A O 1
ATOM 1393 N N . THR A 1 182 ? -16.553 15.332 1.642 1.00 90.50 182 THR A N 1
ATOM 1394 C CA . THR A 1 182 ? -17.924 14.806 1.531 1.00 90.50 182 THR A CA 1
ATOM 1395 C C . THR A 1 182 ? -18.254 14.340 0.114 1.00 90.50 182 THR A C 1
ATOM 1397 O O . THR A 1 182 ? -18.937 13.331 -0.067 1.00 90.50 182 THR A O 1
AT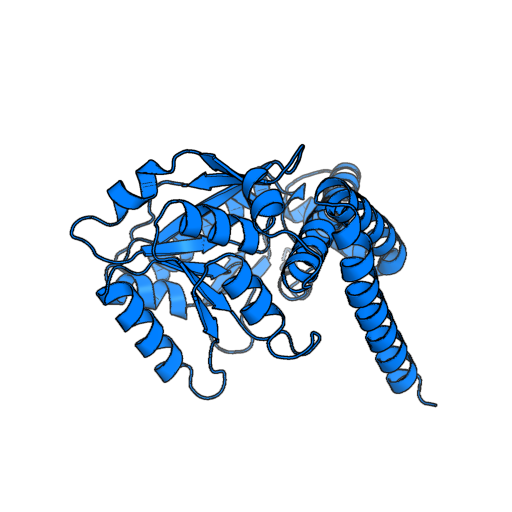OM 1400 N N . ARG A 1 183 ? -17.770 15.042 -0.920 1.00 92.44 183 ARG A N 1
ATOM 1401 C CA . ARG A 1 183 ? -17.908 14.610 -2.320 1.00 92.44 183 ARG A CA 1
ATOM 1402 C C . ARG A 1 183 ? -17.163 13.305 -2.568 1.00 92.44 183 ARG A C 1
ATOM 1404 O O . ARG A 1 183 ? -17.746 12.386 -3.139 1.00 92.44 183 ARG A O 1
ATOM 1411 N N . SER A 1 184 ? -15.924 13.212 -2.085 1.00 93.38 184 SER A N 1
ATOM 1412 C CA . SER A 1 184 ? -15.115 11.991 -2.193 1.00 93.38 184 SER A CA 1
ATOM 1413 C C . SER A 1 184 ? -15.782 10.811 -1.479 1.00 93.38 184 SER A C 1
ATOM 1415 O O . SER A 1 184 ? -15.860 9.715 -2.024 1.00 93.38 184 SER A O 1
ATOM 1417 N N . PHE A 1 185 ? -16.333 11.043 -0.285 1.00 94.44 185 PHE A N 1
ATOM 1418 C CA . PHE A 1 185 ? -17.061 10.029 0.476 1.00 94.44 185 PHE A CA 1
ATOM 1419 C C . PHE A 1 185 ? -18.308 9.526 -0.272 1.00 94.44 185 PHE A C 1
ATOM 1421 O O . PHE A 1 185 ? -18.492 8.322 -0.424 1.00 94.44 185 PHE A O 1
ATOM 1428 N N . ARG A 1 186 ? -19.123 10.435 -0.828 1.00 95.69 186 ARG A N 1
ATOM 1429 C CA . ARG A 1 186 ? -20.297 10.082 -1.653 1.00 95.69 186 ARG A CA 1
ATOM 1430 C C . ARG A 1 186 ? -19.939 9.371 -2.958 1.00 95.69 186 ARG A C 1
ATOM 1432 O O . ARG A 1 186 ? -20.751 8.611 -3.472 1.00 95.69 186 ARG A O 1
ATOM 1439 N N . GLN A 1 187 ? -18.784 9.669 -3.549 1.00 97.19 187 GLN A N 1
ATOM 1440 C CA . GLN A 1 187 ? -18.296 8.950 -4.727 1.00 97.19 187 GLN A CA 1
ATOM 1441 C C . GLN A 1 187 ? -17.923 7.511 -4.365 1.00 97.19 187 GLN A C 1
ATOM 1443 O O . GLN A 1 187 ? -18.341 6.592 -5.055 1.00 97.19 187 GLN A O 1
ATOM 1448 N N . MET A 1 188 ? -17.185 7.322 -3.269 1.00 97.50 188 MET A N 1
ATOM 1449 C CA . MET A 1 188 ? -16.797 5.994 -2.796 1.00 97.50 188 MET A CA 1
ATOM 1450 C C . MET A 1 188 ? -18.007 5.135 -2.405 1.00 97.50 188 MET A C 1
ATOM 1452 O O . MET A 1 188 ? -18.030 3.965 -2.759 1.00 97.50 188 MET A O 1
ATOM 1456 N N . LEU A 1 189 ? -19.029 5.710 -1.758 1.00 96.31 189 LEU A N 1
ATOM 1457 C CA . LEU A 1 189 ? -20.286 4.996 -1.487 1.00 96.31 189 LEU A CA 1
ATOM 1458 C C . LEU A 1 189 ? -20.923 4.453 -2.771 1.00 96.31 189 LEU A C 1
ATOM 1460 O O . LEU A 1 189 ? -21.163 3.261 -2.863 1.00 96.31 189 LEU A O 1
ATOM 1464 N N . ARG A 1 1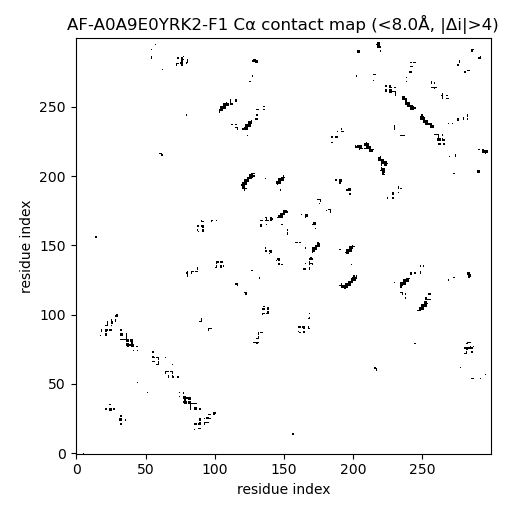90 ? -21.091 5.302 -3.793 1.00 96.44 190 ARG A N 1
ATOM 1465 C CA . ARG A 1 190 ? -21.677 4.889 -5.080 1.00 96.44 190 ARG A CA 1
ATOM 1466 C C . ARG A 1 190 ? -20.901 3.765 -5.764 1.00 96.44 190 ARG A C 1
ATOM 1468 O O . ARG A 1 190 ? -21.516 2.915 -6.388 1.00 96.44 190 ARG A O 1
ATOM 1475 N N . ILE A 1 191 ? -19.572 3.775 -5.653 1.00 97.38 191 ILE A N 1
ATOM 1476 C CA . ILE A 1 191 ? -18.726 2.700 -6.189 1.00 97.38 191 ILE A CA 1
ATOM 1477 C C . ILE A 1 191 ? -19.004 1.385 -5.454 1.00 97.38 191 ILE A C 1
ATOM 1479 O O . ILE A 1 191 ? -19.131 0.349 -6.096 1.00 97.38 191 ILE A O 1
ATOM 1483 N N . LEU A 1 192 ? -19.107 1.418 -4.123 1.00 96.56 192 LEU A N 1
ATOM 1484 C CA . LEU A 1 192 ? -19.410 0.222 -3.334 1.00 96.56 192 LEU A CA 1
ATOM 1485 C C . LEU A 1 192 ? -20.826 -0.300 -3.615 1.00 96.56 192 LEU A C 1
ATOM 1487 O O . LEU A 1 192 ? -21.006 -1.504 -3.780 1.00 96.56 192 LEU A O 1
ATOM 1491 N N . ASP A 1 193 ? -21.808 0.596 -3.730 1.00 94.25 193 ASP A N 1
ATOM 1492 C CA . ASP A 1 193 ? -23.200 0.245 -4.034 1.00 94.25 193 ASP A CA 1
ATOM 1493 C C . ASP A 1 193 ? -23.346 -0.396 -5.427 1.00 94.25 193 ASP A C 1
ATOM 1495 O O . ASP A 1 193 ? -24.232 -1.217 -5.634 1.00 94.25 193 ASP A O 1
ATOM 1499 N N . SER A 1 194 ? -22.459 -0.065 -6.375 1.00 95.12 194 SER A N 1
ATOM 1500 C CA . SER A 1 194 ? -22.434 -0.652 -7.722 1.00 95.12 194 SER A CA 1
ATOM 1501 C C . SER A 1 194 ? -21.558 -1.910 -7.845 1.00 95.12 194 SER A C 1
ATOM 1503 O O . SER A 1 194 ? -21.188 -2.275 -8.959 1.00 95.12 194 SER A O 1
ATOM 1505 N N . GLY A 1 195 ? -21.140 -2.524 -6.733 1.00 95.12 195 GLY A N 1
ATOM 1506 C CA . GLY A 1 195 ? -20.293 -3.727 -6.742 1.00 95.12 195 GLY A CA 1
ATOM 1507 C C . GLY A 1 195 ? -18.792 -3.480 -6.948 1.00 95.12 195 GLY A C 1
ATOM 1508 O O . GLY A 1 195 ? -18.019 -4.428 -7.065 1.00 95.12 195 GLY A O 1
ATOM 1509 N N . GLY A 1 196 ? -18.345 -2.222 -6.984 1.00 96.56 196 GLY A N 1
ATOM 1510 C CA . GLY A 1 196 ? -16.940 -1.862 -7.172 1.00 96.56 196 GLY A CA 1
ATOM 1511 C C . GLY A 1 196 ? -16.068 -2.154 -5.946 1.00 96.56 196 GLY A C 1
ATOM 1512 O O . GLY A 1 196 ? -16.513 -2.080 -4.801 1.00 96.56 196 GLY A O 1
ATOM 1513 N N . MET A 1 197 ? -14.785 -2.438 -6.170 1.00 97.50 197 MET A N 1
ATOM 1514 C CA . MET A 1 197 ? -13.812 -2.698 -5.107 1.00 97.50 197 MET A CA 1
ATOM 1515 C C . MET A 1 197 ? -12.871 -1.508 -4.916 1.00 97.50 197 MET A C 1
ATOM 1517 O O . MET A 1 197 ? -12.075 -1.183 -5.795 1.00 97.50 197 MET A O 1
ATOM 1521 N N . LEU A 1 198 ? -12.926 -0.860 -3.753 1.00 98.31 198 LEU A N 1
ATOM 1522 C CA . LEU A 1 198 ? -12.078 0.284 -3.421 1.00 98.31 198 LEU A CA 1
ATOM 1523 C C . LEU A 1 198 ? -10.751 -0.169 -2.813 1.00 98.31 198 LEU A C 1
ATOM 1525 O O . LEU A 1 198 ? -10.714 -0.586 -1.660 1.00 98.31 198 LEU A O 1
ATOM 1529 N N . TYR A 1 199 ? -9.643 -0.001 -3.530 1.00 98.31 199 TYR A N 1
ATOM 1530 C CA . TYR A 1 199 ? -8.310 -0.176 -2.959 1.00 98.31 199 TYR A CA 1
ATOM 1531 C C . TYR A 1 199 ? -7.832 1.098 -2.257 1.00 98.31 199 TYR A C 1
ATOM 1533 O O . TYR A 1 199 ? -7.750 2.171 -2.866 1.00 98.31 199 TYR A O 1
ATOM 1541 N N . VAL A 1 200 ? -7.505 0.981 -0.967 1.00 97.62 200 VAL A N 1
ATOM 1542 C CA . VAL A 1 200 ? -7.154 2.103 -0.082 1.00 97.62 200 VAL A CA 1
ATOM 1543 C C . VAL A 1 200 ? -5.888 1.811 0.721 1.00 97.62 200 VAL A C 1
ATOM 1545 O O . VAL A 1 200 ? -5.665 0.691 1.170 1.00 97.62 200 VAL A O 1
ATOM 1548 N N . LEU A 1 201 ? -5.073 2.843 0.965 1.00 95.75 201 LEU A N 1
ATOM 1549 C CA . LEU A 1 201 ? -3.905 2.757 1.852 1.00 95.75 201 LEU A CA 1
ATOM 1550 C C . LEU A 1 201 ? -4.178 3.479 3.175 1.00 95.75 201 LEU A C 1
ATOM 1552 O O . LEU A 1 201 ? -4.456 4.683 3.169 1.00 95.75 201 LEU A O 1
ATOM 1556 N N . MET A 1 202 ? -4.048 2.773 4.302 1.00 94.50 202 MET A N 1
ATOM 1557 C CA . MET A 1 202 ? -4.452 3.280 5.628 1.00 94.50 202 MET A CA 1
ATOM 1558 C C . MET A 1 202 ? -3.316 3.398 6.657 1.00 94.50 202 MET A C 1
ATOM 1560 O O . MET A 1 202 ? -3.533 3.875 7.768 1.00 94.50 202 MET A O 1
ATOM 1564 N N . ASP A 1 203 ? -2.076 3.091 6.280 1.00 93.69 203 ASP A N 1
ATOM 1565 C CA . ASP A 1 203 ? -0.899 3.048 7.164 1.00 93.69 203 ASP A CA 1
ATOM 1566 C C . ASP A 1 203 ? -0.256 4.423 7.460 1.00 93.69 203 ASP A C 1
ATOM 1568 O O . ASP A 1 203 ? 0.869 4.520 7.955 1.00 93.69 203 ASP A O 1
ATOM 1572 N N . GLN A 1 204 ? -0.922 5.530 7.113 1.00 88.25 204 GLN A N 1
ATOM 1573 C CA . GLN A 1 204 ? -0.340 6.873 7.177 1.00 88.25 204 GLN A CA 1
ATOM 1574 C C . GLN A 1 204 ? -1.222 7.849 7.960 1.00 88.25 204 GLN A C 1
ATOM 1576 O O . GLN A 1 204 ? -2.234 8.327 7.450 1.00 88.25 204 GLN A O 1
ATOM 1581 N N . ALA A 1 205 ? -0.746 8.261 9.141 1.00 85.50 205 ALA A N 1
ATOM 1582 C CA . ALA A 1 205 ? -1.440 9.196 10.033 1.00 85.50 205 ALA A CA 1
ATOM 1583 C C . ALA A 1 205 ? -1.976 10.453 9.324 1.00 85.50 205 ALA A C 1
ATOM 1585 O O . ALA A 1 205 ? -1.278 11.058 8.509 1.00 85.50 205 ALA A O 1
ATOM 1586 N N . ASN A 1 206 ? -3.190 10.895 9.620 1.00 80.38 206 ASN A N 1
ATOM 1587 C CA . ASN A 1 206 ? -3.757 12.110 9.048 1.00 80.38 206 ASN A CA 1
ATOM 1588 C C . ASN A 1 206 ? -3.131 13.393 9.613 1.00 80.38 206 ASN A C 1
ATOM 1590 O O . ASN A 1 206 ? -2.478 13.411 10.653 1.00 80.38 206 ASN A O 1
ATOM 1594 N N . LYS A 1 207 ? -3.314 14.493 8.876 1.00 70.19 207 LYS A N 1
ATOM 1595 C CA . LYS A 1 207 ? -3.041 15.846 9.367 1.00 70.19 207 LYS A CA 1
ATOM 1596 C C . LYS A 1 207 ? -4.391 16.493 9.653 1.00 70.19 207 LYS A C 1
ATOM 1598 O O . LYS A 1 207 ? -5.094 16.783 8.692 1.00 70.19 207 LYS A O 1
ATOM 1603 N N . GLY A 1 208 ? -4.736 16.676 10.922 1.00 71.81 208 GLY A N 1
ATOM 1604 C CA . GLY A 1 208 ? -6.047 17.184 11.335 1.00 71.81 208 GLY A CA 1
ATOM 1605 C C . GLY A 1 208 ? -6.931 16.064 11.873 1.00 71.81 208 GLY A C 1
ATOM 1606 O O . GLY A 1 208 ? -6.622 15.512 12.926 1.00 71.81 208 GLY A O 1
ATOM 1607 N N . GLU A 1 209 ? -7.996 15.735 11.147 1.00 75.88 209 GLU A N 1
ATOM 1608 C CA . GLU A 1 209 ? -9.035 14.787 11.568 1.00 75.88 209 GLU A CA 1
ATOM 1609 C C . GLU A 1 209 ? -8.592 13.316 11.523 1.00 75.88 209 GLU A C 1
ATOM 1611 O O . GLU A 1 209 ? -7.921 12.859 10.589 1.00 75.88 209 GLU A O 1
ATOM 1616 N N . GLY A 1 210 ? -9.007 12.559 12.535 1.00 86.00 210 GLY A N 1
ATOM 1617 C CA . GLY A 1 210 ? -8.739 11.134 12.699 1.00 86.00 210 GLY A CA 1
ATOM 1618 C C . GLY A 1 210 ? -8.879 10.723 14.163 1.00 86.00 210 GLY A C 1
ATOM 1619 O O . GLY A 1 210 ? -9.087 11.578 15.020 1.00 86.00 210 GLY A O 1
ATOM 1620 N N . ALA A 1 211 ? -8.738 9.431 14.440 1.00 92.12 211 ALA A N 1
ATOM 1621 C CA . ALA A 1 211 ? -8.752 8.899 15.800 1.00 92.12 211 ALA A CA 1
ATOM 1622 C C . ALA A 1 211 ? -7.320 8.617 16.267 1.00 92.12 211 ALA A C 1
ATOM 1624 O O . ALA A 1 211 ? -6.495 8.127 15.492 1.00 92.12 211 ALA A O 1
ATOM 1625 N N . GLU A 1 212 ? -7.001 8.945 17.515 1.00 94.50 212 GLU A N 1
ATOM 1626 C CA . GLU A 1 212 ? -5.709 8.576 18.093 1.00 94.50 212 GLU A CA 1
ATOM 1627 C C . GLU A 1 212 ? -5.707 7.094 18.452 1.00 94.50 212 GLU A C 1
ATOM 1629 O O . GLU A 1 212 ? -6.624 6.600 19.111 1.00 94.50 212 GLU A O 1
ATOM 1634 N N . ARG A 1 213 ? -4.694 6.380 17.957 1.00 95.06 213 ARG A N 1
ATOM 1635 C CA . ARG A 1 213 ? -4.496 4.946 18.168 1.00 95.06 213 ARG A CA 1
ATOM 1636 C C . ARG A 1 213 ? -3.014 4.618 18.254 1.00 95.06 213 ARG A C 1
ATOM 1638 O O . ARG A 1 213 ? -2.168 5.320 17.690 1.00 95.06 213 ARG A O 1
ATOM 1645 N N . GLN A 1 214 ? -2.707 3.524 18.939 1.00 95.25 214 GLN A N 1
ATOM 1646 C CA . GLN A 1 214 ? -1.358 2.979 18.967 1.00 95.25 214 GLN A CA 1
ATOM 1647 C C . GLN A 1 214 ? -1.066 2.260 17.647 1.00 95.25 214 GLN A C 1
ATOM 1649 O O . GLN A 1 214 ? -1.820 1.398 17.211 1.00 95.25 214 GLN A O 1
ATOM 1654 N N . PHE A 1 215 ? 0.048 2.616 17.012 1.00 95.38 215 PHE A N 1
ATOM 1655 C CA . PHE A 1 215 ? 0.526 1.982 15.791 1.00 95.38 215 PHE A CA 1
ATOM 1656 C C . PHE A 1 215 ? 2.042 1.785 15.869 1.00 95.38 215 PHE A C 1
ATOM 1658 O O . PHE A 1 215 ? 2.826 2.741 15.796 1.00 95.38 215 PHE A O 1
ATOM 1665 N N . LEU A 1 216 ? 2.460 0.529 16.031 1.00 94.88 216 LEU A N 1
ATOM 1666 C CA . LEU A 1 216 ? 3.851 0.105 16.216 1.00 94.88 216 LEU A CA 1
ATOM 1667 C C . LEU A 1 216 ? 4.532 0.834 17.388 1.00 94.88 216 LEU A C 1
ATOM 1669 O O . LEU A 1 216 ? 5.635 1.372 17.257 1.00 94.88 216 LEU A O 1
ATOM 1673 N N . GLY A 1 217 ? 3.828 0.893 18.524 1.00 92.44 217 GLY A N 1
ATOM 1674 C CA . GLY A 1 217 ? 4.299 1.495 19.778 1.00 92.44 217 GLY A CA 1
ATOM 1675 C C . GLY A 1 217 ? 4.304 3.027 19.809 1.00 92.44 217 GLY A C 1
ATOM 1676 O O . GLY A 1 217 ? 4.857 3.622 20.731 1.00 92.44 217 GLY A O 1
ATOM 1677 N N . LYS A 1 218 ? 3.709 3.688 18.812 1.00 93.00 218 LYS A N 1
ATOM 1678 C CA . LYS A 1 218 ? 3.580 5.150 18.760 1.00 93.00 218 LYS A CA 1
ATOM 1679 C C . LYS A 1 218 ? 2.118 5.555 18.685 1.00 93.00 218 LYS A C 1
ATOM 1681 O O . LYS A 1 218 ? 1.352 4.921 17.966 1.00 93.00 218 LYS A O 1
ATOM 1686 N N . THR A 1 219 ? 1.766 6.663 19.324 1.00 93.75 219 THR A N 1
ATOM 1687 C CA . THR A 1 219 ? 0.442 7.273 19.171 1.00 93.75 219 THR A CA 1
ATOM 1688 C C . THR A 1 219 ? 0.383 8.021 17.850 1.00 93.75 219 THR A C 1
ATOM 1690 O O . THR A 1 219 ? 1.107 8.997 17.632 1.00 93.75 219 THR A O 1
ATOM 1693 N N . LEU A 1 220 ? -0.449 7.535 16.935 1.00 92.56 220 LEU A N 1
ATOM 1694 C CA . LEU A 1 220 ? -0.691 8.131 15.629 1.00 92.56 220 LEU A CA 1
ATOM 1695 C C . LEU A 1 220 ? -2.156 8.537 15.521 1.00 92.56 220 LEU A C 1
ATOM 1697 O O . LEU A 1 220 ? -3.047 7.881 16.049 1.00 92.56 220 LEU A O 1
ATOM 1701 N N . ARG A 1 221 ? -2.411 9.594 14.750 1.00 92.62 221 ARG A N 1
ATOM 1702 C CA . ARG A 1 221 ? -3.772 9.981 14.384 1.00 92.62 221 ARG A CA 1
ATOM 1703 C C . ARG A 1 221 ? -4.190 9.263 13.112 1.00 92.62 221 ARG A C 1
ATOM 1705 O O . ARG A 1 221 ? -3.838 9.703 12.017 1.00 92.62 221 ARG A O 1
ATOM 1712 N N . MET A 1 222 ? -4.873 8.139 13.246 1.00 93.62 222 MET A N 1
ATOM 1713 C CA . MET A 1 222 ? -5.240 7.273 12.131 1.00 93.62 222 MET A CA 1
ATOM 1714 C C . MET A 1 222 ? -6.490 7.799 11.404 1.00 93.62 222 MET A C 1
ATOM 1716 O O . MET A 1 222 ? -7.385 8.360 12.044 1.00 93.62 222 MET A O 1
ATOM 1720 N N . PRO A 1 223 ? -6.565 7.691 10.062 1.00 91.19 223 PRO A N 1
ATOM 1721 C CA . PRO A 1 223 ? -7.744 8.128 9.318 1.00 91.19 223 PRO A CA 1
ATOM 1722 C C . PRO A 1 223 ? -8.990 7.327 9.720 1.00 91.19 223 PRO A C 1
ATOM 1724 O O . PRO A 1 223 ? -8.958 6.105 9.709 1.00 91.19 223 PRO A O 1
ATOM 1727 N N . SER A 1 224 ? -10.104 8.001 10.010 1.00 92.06 224 SER A N 1
ATOM 1728 C CA . SER A 1 224 ? -11.369 7.356 10.411 1.00 92.06 224 SER A CA 1
ATOM 1729 C C . SER A 1 224 ? -12.426 7.301 9.298 1.00 92.06 224 SER A C 1
ATOM 1731 O O . SER A 1 224 ? -13.449 6.639 9.447 1.00 92.06 224 SER A O 1
ATOM 1733 N N . GLY A 1 225 ? -12.189 7.968 8.162 1.00 93.56 225 GLY A N 1
ATOM 1734 C CA . GLY A 1 225 ? -13.164 8.063 7.067 1.00 93.56 225 GLY A CA 1
ATOM 1735 C C . GLY A 1 225 ? -13.465 6.729 6.375 1.00 93.56 225 GLY A C 1
ATOM 1736 O O . GLY A 1 225 ? -14.627 6.431 6.134 1.00 93.56 225 GLY A O 1
ATOM 1737 N N . ILE A 1 226 ? -12.442 5.915 6.093 1.00 95.44 226 ILE A N 1
ATOM 1738 C CA . ILE A 1 226 ? -12.615 4.590 5.470 1.00 95.44 226 ILE A CA 1
ATOM 1739 C C . ILE A 1 226 ? -13.318 3.594 6.411 1.00 95.44 226 ILE A C 1
ATOM 1741 O O . ILE A 1 226 ? -14.284 2.981 5.970 1.00 95.44 226 ILE A O 1
ATOM 1745 N N . PRO A 1 227 ? -12.940 3.468 7.698 1.00 96.94 227 PRO A N 1
ATOM 1746 C CA . PRO A 1 227 ? -13.696 2.643 8.640 1.00 96.94 227 PRO A CA 1
ATOM 1747 C C . PRO A 1 227 ? -15.182 3.023 8.730 1.00 96.94 227 PRO A C 1
ATOM 1749 O O . PRO A 1 227 ? -16.053 2.160 8.703 1.00 96.94 227 PRO A O 1
ATOM 1752 N N . ARG A 1 228 ? -15.493 4.328 8.761 1.00 95.94 228 ARG A N 1
ATOM 1753 C CA . ARG A 1 228 ? -16.883 4.820 8.736 1.00 95.94 228 ARG A CA 1
ATOM 1754 C C . ARG A 1 228 ? -17.593 4.518 7.415 1.00 95.94 228 ARG A C 1
ATOM 1756 O O . ARG A 1 228 ? -18.786 4.238 7.426 1.00 95.94 228 ARG A O 1
ATOM 1763 N N . LEU A 1 229 ? -16.879 4.584 6.290 1.00 96.12 229 LEU A N 1
ATOM 1764 C CA . LEU A 1 229 ? -17.403 4.213 4.974 1.00 96.12 229 LEU A CA 1
ATOM 1765 C C . LEU A 1 229 ? -17.789 2.730 4.933 1.00 96.12 229 LEU A C 1
ATOM 1767 O O . LEU A 1 229 ? -18.882 2.418 4.469 1.00 96.12 229 LEU A O 1
ATOM 1771 N N . ALA A 1 230 ? -16.924 1.846 5.442 1.00 96.56 230 ALA A N 1
ATOM 1772 C CA . ALA A 1 230 ? -17.168 0.405 5.496 1.00 96.56 230 ALA A CA 1
ATOM 1773 C C . ALA A 1 230 ? -18.466 0.091 6.250 1.00 96.56 230 ALA A C 1
ATOM 1775 O O . ALA A 1 230 ? -19.373 -0.518 5.697 1.00 96.56 230 ALA A O 1
ATOM 1776 N N . VAL A 1 231 ? -18.606 0.623 7.468 1.00 96.31 231 VAL A N 1
ATOM 1777 C CA . VAL A 1 231 ? -19.807 0.411 8.291 1.00 96.31 231 VAL A CA 1
ATOM 1778 C C . VAL A 1 231 ? -21.055 1.003 7.641 1.00 96.31 231 VAL A C 1
ATOM 1780 O O . VAL A 1 231 ? -22.092 0.354 7.597 1.00 96.31 231 VAL A O 1
ATOM 1783 N N . ARG A 1 232 ? -20.964 2.218 7.084 1.00 94.75 232 ARG A N 1
ATOM 1784 C CA . ARG A 1 232 ? -22.119 2.878 6.457 1.00 94.75 232 ARG A CA 1
ATOM 1785 C C . ARG A 1 232 ? -22.613 2.163 5.197 1.00 94.75 232 ARG A C 1
ATOM 1787 O O . ARG A 1 232 ? -23.810 2.178 4.940 1.00 94.75 232 ARG A O 1
ATOM 1794 N N . SER A 1 233 ? -21.704 1.616 4.395 1.00 94.19 233 SER A N 1
ATOM 1795 C CA . SER A 1 233 ? -22.047 0.877 3.167 1.00 94.19 233 SER A CA 1
ATOM 1796 C C . SER A 1 233 ? -22.389 -0.592 3.429 1.00 94.19 233 SER A C 1
ATOM 1798 O O . SER A 1 233 ? -22.989 -1.248 2.582 1.00 94.19 233 SER A O 1
ATOM 1800 N N . GLY A 1 234 ? -21.978 -1.130 4.581 1.00 93.44 234 GLY A N 1
ATOM 1801 C CA . GLY A 1 234 ? -21.976 -2.568 4.837 1.00 93.44 234 GLY A CA 1
ATOM 1802 C C . GLY A 1 234 ? -20.915 -3.329 4.030 1.00 93.44 234 GLY A C 1
ATOM 1803 O O . GLY A 1 234 ? -20.936 -4.558 4.025 1.00 93.44 234 GLY A O 1
ATOM 1804 N N . ALA A 1 235 ? -20.001 -2.634 3.342 1.00 95.31 235 ALA A N 1
ATOM 1805 C CA . ALA A 1 235 ? -18.952 -3.272 2.558 1.00 95.31 235 ALA A CA 1
ATOM 1806 C C . ALA A 1 235 ? -17.921 -3.957 3.477 1.00 95.31 235 ALA A C 1
ATOM 1808 O O . ALA A 1 235 ? -17.428 -3.322 4.421 1.00 95.31 235 ALA A O 1
ATOM 1809 N N . PRO A 1 236 ? -17.533 -5.217 3.200 1.00 96.06 236 PRO A N 1
ATOM 1810 C CA . PRO A 1 236 ? -16.448 -5.870 3.921 1.00 96.06 236 PRO A CA 1
ATOM 1811 C C . PRO A 1 236 ? -15.124 -5.138 3.678 1.00 96.06 236 PRO A C 1
ATOM 1813 O O . PRO A 1 236 ? -14.860 -4.635 2.580 1.00 96.06 236 PRO A O 1
ATOM 1816 N N . VAL A 1 237 ? -14.257 -5.127 4.692 1.00 98.19 237 VAL A N 1
ATOM 1817 C CA . VAL A 1 237 ? -12.866 -4.693 4.529 1.00 98.19 237 VAL A CA 1
ATOM 1818 C C . VAL A 1 237 ? -11.992 -5.929 4.386 1.00 98.19 237 VAL A C 1
ATOM 1820 O O . VAL A 1 237 ? -11.928 -6.740 5.299 1.00 98.19 237 VAL A O 1
ATOM 1823 N N . ILE A 1 238 ? -11.307 -6.079 3.259 1.00 98.38 238 ILE A N 1
ATOM 1824 C CA . ILE A 1 238 ? -10.507 -7.263 2.936 1.00 98.38 238 ILE A CA 1
ATOM 1825 C C . ILE A 1 238 ? -9.031 -6.857 2.887 1.00 98.38 238 ILE A C 1
ATOM 1827 O O . ILE A 1 238 ? -8.630 -6.134 1.968 1.00 98.38 238 ILE A O 1
ATOM 1831 N N . PRO A 1 239 ? -8.201 -7.255 3.864 1.00 98.56 239 PRO A N 1
ATOM 1832 C CA . PRO A 1 239 ? -6.773 -6.976 3.823 1.00 98.56 239 PRO A CA 1
ATOM 1833 C C . PRO A 1 239 ? -6.086 -7.725 2.682 1.00 98.56 239 PRO A C 1
ATOM 1835 O O . PRO A 1 239 ? -6.314 -8.915 2.477 1.00 98.56 239 PRO A O 1
ATOM 1838 N N . ILE A 1 240 ? -5.207 -7.031 1.963 1.00 98.31 240 ILE A N 1
ATOM 1839 C CA . ILE A 1 240 ? -4.341 -7.632 0.947 1.00 98.31 240 ILE A CA 1
ATOM 1840 C C . ILE A 1 240 ? -2.905 -7.545 1.444 1.00 98.31 240 ILE A C 1
ATOM 1842 O O . ILE A 1 240 ? -2.283 -6.477 1.430 1.00 98.31 240 ILE A O 1
ATOM 1846 N N . HIS A 1 241 ? -2.382 -8.670 1.918 1.00 98.12 241 HIS A N 1
ATOM 1847 C CA . HIS A 1 241 ? -1.043 -8.735 2.484 1.00 98.12 241 HIS A CA 1
ATOM 1848 C C . HIS A 1 241 ? -0.009 -8.954 1.384 1.00 98.12 241 HIS A C 1
ATOM 1850 O O . HIS A 1 241 ? -0.226 -9.731 0.469 1.00 98.12 241 HIS A O 1
ATOM 1856 N N . ALA A 1 242 ? 1.114 -8.249 1.451 1.00 97.44 242 ALA A N 1
ATOM 1857 C CA . ALA A 1 242 ? 2.292 -8.470 0.622 1.00 97.44 242 ALA A CA 1
ATOM 1858 C C . ALA A 1 242 ? 3.211 -9.476 1.323 1.00 97.44 242 ALA A C 1
ATOM 1860 O O . ALA A 1 242 ? 3.686 -9.198 2.428 1.00 97.44 242 ALA A O 1
ATOM 1861 N N . GLU A 1 243 ? 3.485 -10.596 0.660 1.00 96.31 243 GLU A N 1
ATOM 1862 C CA . GLU A 1 243 ? 4.197 -11.747 1.220 1.00 96.31 243 GLU A CA 1
ATOM 1863 C C . GLU A 1 243 ? 5.675 -11.782 0.835 1.00 96.31 243 GLU A C 1
ATOM 1865 O O . GLU A 1 243 ? 6.545 -11.980 1.685 1.00 96.31 243 GLU A O 1
ATOM 1870 N N . SER A 1 244 ? 5.980 -11.551 -0.443 1.00 94.62 244 SER A N 1
ATOM 1871 C CA . SER A 1 244 ? 7.346 -11.624 -0.964 1.00 94.62 244 SER A CA 1
ATOM 1872 C C . SER A 1 244 ? 7.573 -10.683 -2.149 1.00 94.62 244 SER A C 1
ATOM 1874 O O . SER A 1 244 ? 6.646 -10.184 -2.794 1.00 94.62 244 SER A O 1
ATOM 1876 N N . ALA A 1 245 ? 8.853 -10.431 -2.420 1.00 91.69 245 ALA A N 1
ATOM 1877 C CA . ALA A 1 245 ? 9.351 -9.586 -3.492 1.00 91.69 245 ALA A CA 1
ATOM 1878 C C . ALA A 1 245 ? 10.503 -10.244 -4.288 1.00 91.69 245 ALA A C 1
ATOM 1880 O O . ALA A 1 245 ? 11.369 -9.526 -4.809 1.00 91.69 245 ALA A O 1
ATOM 1881 N N . ASP A 1 246 ? 10.561 -11.579 -4.350 1.00 83.00 246 ASP A N 1
ATOM 1882 C CA . ASP A 1 246 ? 11.683 -12.330 -4.938 1.00 83.00 246 ASP A CA 1
ATOM 1883 C C . ASP A 1 246 ? 11.804 -12.132 -6.459 1.00 83.00 246 ASP A C 1
ATOM 1885 O O . ASP A 1 246 ? 12.540 -11.246 -6.917 1.00 83.00 246 ASP A O 1
ATOM 1889 N N . ARG A 1 247 ? 11.067 -12.922 -7.255 1.00 79.38 247 ARG A N 1
ATOM 1890 C CA . ARG A 1 247 ? 10.994 -12.780 -8.723 1.00 79.38 247 ARG A CA 1
ATOM 1891 C C . ARG A 1 247 ? 10.135 -11.579 -9.123 1.00 79.38 247 ARG A C 1
ATOM 1893 O O . ARG A 1 247 ? 10.554 -10.745 -9.927 1.00 79.38 247 ARG A O 1
ATOM 1900 N N . GLY A 1 248 ? 8.961 -11.487 -8.514 1.00 90.62 248 GLY A N 1
ATOM 1901 C CA . GLY A 1 248 ? 7.943 -10.475 -8.753 1.00 90.62 248 GLY A CA 1
ATOM 1902 C C . GLY A 1 248 ? 7.368 -9.964 -7.440 1.00 90.62 248 GLY A C 1
ATOM 1903 O O . GLY A 1 248 ? 8.141 -9.806 -6.495 1.00 90.62 248 GLY A O 1
ATOM 1904 N N . TRP A 1 249 ? 6.072 -9.670 -7.379 1.00 97.38 249 TRP A N 1
ATOM 1905 C CA . TRP A 1 249 ? 5.388 -9.377 -6.114 1.00 97.38 249 TRP A CA 1
ATOM 1906 C C . TRP A 1 249 ? 4.394 -10.486 -5.800 1.00 97.38 249 TRP A C 1
ATOM 1908 O O . TRP A 1 249 ? 3.656 -10.925 -6.681 1.00 97.38 249 TRP A O 1
ATOM 1918 N N . GLN A 1 250 ? 4.380 -10.927 -4.550 1.00 98.00 250 GLN A N 1
ATOM 1919 C CA . GLN A 1 250 ? 3.431 -11.921 -4.067 1.00 98.00 250 GLN A CA 1
ATOM 1920 C C . GLN A 1 250 ? 2.530 -11.268 -3.033 1.00 98.00 250 GLN A C 1
ATOM 1922 O O . GLN A 1 250 ? 3.023 -10.603 -2.116 1.00 98.00 250 GLN A O 1
ATOM 1927 N N . PHE A 1 251 ? 1.227 -11.448 -3.199 1.00 98.38 251 PHE A N 1
ATOM 1928 C CA . PHE A 1 251 ? 0.219 -10.989 -2.261 1.00 98.38 251 PHE A CA 1
ATOM 1929 C C . PHE A 1 251 ? -0.683 -12.143 -1.841 1.00 98.38 251 PHE A C 1
ATOM 1931 O O . PHE A 1 251 ? -0.763 -13.157 -2.528 1.00 98.38 251 PHE A O 1
ATOM 1938 N N . ARG A 1 252 ? -1.392 -11.964 -0.735 1.00 98.25 252 ARG A N 1
ATOM 1939 C CA . ARG A 1 252 ? -2.394 -12.891 -0.224 1.00 98.25 252 ARG A CA 1
ATOM 1940 C C . ARG A 1 252 ? -3.634 -12.114 0.193 1.00 98.25 252 ARG A C 1
ATOM 1942 O O . ARG A 1 252 ? -3.527 -11.108 0.900 1.00 98.25 252 ARG A O 1
ATOM 1949 N N . VAL A 1 253 ? -4.800 -12.569 -0.251 1.00 98.50 253 VAL A N 1
ATOM 1950 C CA . VAL A 1 253 ? -6.086 -12.025 0.194 1.00 98.50 253 VAL A CA 1
ATOM 1951 C C . VAL A 1 253 ? -6.429 -12.624 1.553 1.00 98.50 253 VAL A C 1
ATOM 1953 O O . VAL A 1 253 ? -6.578 -13.836 1.692 1.00 98.50 253 VAL A O 1
ATOM 1956 N N . GLN A 1 254 ? -6.561 -11.779 2.567 1.00 98.00 254 GLN A N 1
ATOM 1957 C CA . GLN A 1 254 ? -6.908 -12.218 3.915 1.00 98.00 254 GLN A CA 1
ATOM 1958 C C . GLN A 1 254 ? -8.426 -12.349 4.092 1.00 98.00 254 GLN A C 1
ATOM 1960 O O . GLN A 1 254 ? -9.190 -11.778 3.307 1.00 98.00 254 GLN A O 1
ATOM 1965 N N . PRO A 1 255 ? -8.890 -13.055 5.138 1.00 96.06 255 PRO A N 1
ATOM 1966 C CA . PRO A 1 255 ? -10.292 -13.032 5.530 1.00 96.06 255 PRO A CA 1
ATOM 1967 C C . PRO A 1 255 ? -10.814 -11.604 5.743 1.00 96.06 255 PRO A C 1
ATOM 1969 O O . PRO A 1 255 ? -10.093 -10.715 6.203 1.00 96.06 255 PRO A O 1
ATOM 1972 N N . ALA A 1 256 ? -12.087 -11.386 5.416 1.00 96.81 256 ALA A N 1
ATOM 1973 C CA . ALA A 1 256 ? -12.719 -10.084 5.573 1.00 96.81 256 ALA A CA 1
ATOM 1974 C C . ALA A 1 256 ? -12.874 -9.698 7.051 1.00 96.81 256 ALA A C 1
ATOM 1976 O O . ALA A 1 256 ? -13.370 -10.472 7.869 1.00 96.81 256 ALA A O 1
ATOM 1977 N N . LEU A 1 257 ? -12.527 -8.455 7.362 1.00 96.88 257 LEU A N 1
ATOM 1978 C CA . LEU A 1 257 ? -12.809 -7.806 8.631 1.00 96.88 257 LEU A CA 1
ATOM 1979 C C . LEU A 1 257 ? -14.253 -7.298 8.625 1.00 96.88 257 LEU A C 1
ATOM 1981 O O . LEU A 1 257 ? -14.711 -6.674 7.659 1.00 96.88 257 LEU A O 1
ATOM 1985 N N . ARG A 1 258 ? -14.962 -7.538 9.728 1.00 91.25 258 ARG A N 1
ATOM 1986 C CA . ARG A 1 258 ? -16.315 -7.034 9.979 1.00 91.25 258 ARG A CA 1
ATOM 1987 C C . ARG A 1 258 ? -16.361 -6.401 11.360 1.00 91.25 258 ARG A C 1
ATOM 1989 O O . ARG A 1 258 ? -15.746 -6.902 12.293 1.00 91.25 258 ARG A O 1
ATOM 1996 N N . ALA A 1 259 ? -17.079 -5.293 11.467 1.00 95.44 259 ALA A N 1
ATOM 1997 C CA . ALA A 1 259 ? -17.293 -4.592 12.721 1.00 95.44 259 ALA A CA 1
ATOM 1998 C C . ALA A 1 259 ? -18.551 -3.727 12.617 1.00 95.44 259 ALA A C 1
ATOM 2000 O O . ALA A 1 259 ? -18.894 -3.251 11.534 1.00 95.44 259 ALA A O 1
ATOM 2001 N N . GLU A 1 260 ? -19.208 -3.502 13.750 1.00 94.88 260 GLU A N 1
ATOM 2002 C CA . GLU A 1 260 ? -20.477 -2.765 13.826 1.00 94.88 260 GLU A CA 1
ATOM 2003 C C . GLU A 1 260 ? -20.282 -1.245 13.886 1.00 94.88 260 GLU A C 1
ATOM 2005 O O . GLU A 1 260 ? -21.175 -0.477 13.538 1.00 94.88 260 GLU A O 1
ATOM 2010 N N . THR A 1 261 ? -19.100 -0.787 14.308 1.00 97.75 261 THR A N 1
ATOM 2011 C CA . THR A 1 261 ? -18.788 0.638 14.458 1.00 97.75 261 THR A CA 1
ATOM 2012 C C . THR A 1 261 ? -17.523 1.014 13.702 1.00 97.75 261 THR A C 1
ATOM 2014 O O . THR A 1 261 ? -16.617 0.204 13.492 1.00 97.75 261 THR A O 1
ATOM 2017 N N . GLY A 1 262 ? -17.443 2.279 13.278 1.00 96.94 262 GLY A N 1
ATOM 2018 C CA . GLY A 1 262 ? -16.264 2.779 12.570 1.00 96.94 262 GLY A CA 1
ATOM 2019 C C . GLY A 1 262 ? -14.995 2.750 13.430 1.00 96.94 262 GLY A C 1
ATOM 2020 O O . GLY A 1 262 ? -13.899 2.690 12.884 1.00 96.94 262 GLY A O 1
ATOM 2021 N N . GLU A 1 263 ? -15.121 2.784 14.758 1.00 96.81 263 GLU A N 1
ATOM 2022 C CA . GLU A 1 263 ? -13.977 2.668 15.668 1.00 96.81 263 GLU A CA 1
ATOM 2023 C C . GLU A 1 263 ? -13.482 1.228 15.766 1.00 96.81 263 GLU A C 1
ATOM 2025 O O . GLU A 1 263 ? -12.301 0.991 15.528 1.00 96.81 263 GLU A O 1
ATOM 2030 N N . ALA A 1 264 ? -14.383 0.266 15.984 1.00 98.00 264 ALA A N 1
ATOM 2031 C CA . ALA A 1 264 ? -14.027 -1.151 15.999 1.00 98.00 264 ALA A CA 1
ATOM 2032 C C . ALA A 1 264 ? -13.447 -1.607 14.647 1.00 98.00 264 ALA A C 1
ATOM 2034 O O . ALA A 1 264 ? -12.456 -2.333 14.607 1.00 98.00 264 ALA A O 1
ATOM 2035 N N . MET A 1 265 ? -13.997 -1.112 13.528 1.00 98.31 265 MET A N 1
ATOM 2036 C CA . MET A 1 265 ? -13.428 -1.361 12.201 1.00 98.31 265 MET A CA 1
ATOM 2037 C C . MET A 1 265 ? -12.012 -0.783 12.079 1.00 98.31 265 MET A C 1
ATOM 2039 O O . MET A 1 265 ? -11.117 -1.446 11.563 1.00 98.31 265 MET A O 1
ATOM 2043 N N . LEU A 1 266 ? -11.779 0.443 12.562 1.00 98.00 266 LEU A N 1
ATOM 2044 C CA . LEU A 1 266 ? -10.444 1.042 12.545 1.00 98.00 266 LEU A CA 1
ATOM 2045 C C . LEU A 1 266 ? -9.443 0.202 13.347 1.00 98.00 266 LEU A C 1
ATOM 2047 O O . LEU A 1 266 ? -8.320 0.004 12.883 1.00 98.00 266 LEU A O 1
ATOM 2051 N N . ASP A 1 267 ? -9.849 -0.288 14.515 1.00 97.94 267 ASP A N 1
ATOM 2052 C CA . ASP A 1 267 ? -8.999 -1.091 15.391 1.00 97.94 267 ASP A CA 1
ATOM 2053 C C . ASP A 1 267 ? -8.640 -2.439 14.749 1.00 97.94 267 ASP A C 1
ATOM 2055 O O . ASP A 1 267 ? -7.455 -2.770 14.670 1.00 97.94 267 ASP A O 1
ATOM 2059 N N . ALA A 1 268 ? -9.608 -3.129 14.136 1.00 98.38 268 ALA A N 1
ATOM 2060 C CA . ALA A 1 268 ? -9.362 -4.353 13.366 1.00 98.38 268 ALA A CA 1
ATOM 2061 C C . ALA A 1 268 ? -8.413 -4.119 12.172 1.00 98.38 268 ALA A C 1
ATOM 2063 O O . ALA A 1 268 ? -7.485 -4.894 11.922 1.00 98.38 268 ALA A O 1
ATOM 2064 N N . MET A 1 269 ? -8.594 -3.013 11.437 1.00 98.44 269 MET A N 1
ATOM 2065 C CA . MET A 1 269 ? -7.698 -2.644 10.334 1.00 98.44 269 MET A CA 1
ATOM 2066 C C . MET A 1 269 ? -6.273 -2.365 10.833 1.00 98.44 269 MET A C 1
ATOM 2068 O O . MET A 1 269 ? -5.302 -2.755 10.183 1.00 98.44 269 MET A O 1
ATOM 2072 N N . ILE A 1 270 ? -6.128 -1.681 11.972 1.00 98.06 270 ILE A N 1
ATOM 2073 C CA . ILE A 1 270 ? -4.828 -1.399 12.595 1.00 98.06 270 ILE A CA 1
ATOM 2074 C C . ILE A 1 270 ? -4.140 -2.690 13.026 1.00 98.06 270 ILE A C 1
ATOM 2076 O O . ILE A 1 270 ? -2.943 -2.837 12.777 1.00 98.06 270 ILE A O 1
ATOM 2080 N N . GLU A 1 271 ? -4.868 -3.611 13.648 1.00 98.00 271 GLU A N 1
ATOM 2081 C CA . GLU A 1 271 ? -4.340 -4.907 14.061 1.00 98.00 271 GLU A CA 1
ATOM 2082 C C . GLU A 1 271 ? -3.806 -5.696 12.863 1.00 98.00 271 GLU A C 1
ATOM 2084 O O . GLU A 1 271 ? -2.615 -6.017 12.843 1.00 98.00 271 GLU A O 1
ATOM 2089 N N . SER A 1 272 ? -4.618 -5.865 11.812 1.00 98.38 272 SER A N 1
ATOM 2090 C CA . SER A 1 272 ? -4.200 -6.520 10.564 1.00 98.38 272 SER A CA 1
ATOM 2091 C C . SER A 1 272 ? -2.952 -5.866 9.957 1.00 98.38 272 SER A C 1
ATOM 2093 O O . SER A 1 272 ? -2.035 -6.551 9.508 1.00 98.38 272 SER A O 1
ATOM 2095 N N . MET A 1 273 ? -2.893 -4.529 9.915 1.00 98.12 273 MET A N 1
ATOM 2096 C CA . MET A 1 273 ? -1.731 -3.814 9.377 1.00 98.12 273 MET A CA 1
ATOM 2097 C C . MET A 1 273 ? -0.469 -4.042 10.223 1.00 98.12 273 MET A C 1
ATOM 2099 O O . MET A 1 273 ? 0.615 -4.249 9.678 1.00 98.12 273 MET A O 1
ATOM 2103 N N . GLN A 1 274 ? -0.582 -3.987 11.553 1.00 97.81 274 GLN A N 1
ATOM 2104 C CA . GLN A 1 274 ? 0.561 -4.193 12.443 1.00 97.81 274 GLN A CA 1
ATOM 2105 C C . GLN A 1 274 ? 1.075 -5.629 12.389 1.00 97.81 274 GLN A C 1
ATOM 2107 O O . GLN A 1 274 ? 2.290 -5.823 12.402 1.00 97.81 274 GLN A O 1
ATOM 2112 N N . ASP A 1 275 ? 0.176 -6.608 12.333 1.00 97.62 275 ASP A N 1
ATOM 2113 C CA . ASP A 1 275 ? 0.529 -8.016 12.190 1.00 97.62 275 ASP A CA 1
ATOM 2114 C C . ASP A 1 275 ? 1.338 -8.248 10.905 1.00 97.62 275 ASP A C 1
ATOM 2116 O O . ASP A 1 275 ? 2.497 -8.670 10.964 1.00 97.62 275 ASP A O 1
ATOM 2120 N N . GLN A 1 276 ? 0.825 -7.790 9.760 1.00 97.69 276 GLN A N 1
ATOM 2121 C CA . GLN A 1 276 ? 1.536 -7.899 8.486 1.00 97.69 276 GLN A CA 1
ATOM 2122 C C . GLN A 1 276 ? 2.917 -7.212 8.521 1.00 97.69 276 GLN A C 1
ATOM 2124 O O . GLN A 1 276 ? 3.912 -7.763 8.038 1.00 97.69 276 GLN A O 1
ATOM 2129 N N . ILE A 1 277 ? 3.020 -6.015 9.118 1.00 97.88 277 ILE A N 1
ATOM 2130 C CA . ILE A 1 277 ? 4.308 -5.314 9.253 1.00 97.88 277 ILE A CA 1
ATOM 2131 C C . ILE A 1 277 ? 5.282 -6.109 10.130 1.00 97.88 277 ILE A C 1
ATOM 2133 O O . ILE A 1 277 ? 6.477 -6.118 9.834 1.00 97.88 277 ILE A O 1
ATOM 2137 N N . ARG A 1 278 ? 4.820 -6.773 11.195 1.00 97.12 278 ARG A N 1
ATOM 2138 C CA . ARG A 1 278 ? 5.685 -7.600 12.052 1.00 97.12 278 ARG A CA 1
ATOM 2139 C C . ARG A 1 278 ? 6.167 -8.859 11.337 1.00 97.12 278 ARG A C 1
ATOM 2141 O O . ARG A 1 278 ? 7.332 -9.217 11.503 1.00 97.12 278 ARG A O 1
ATOM 2148 N N . GLN A 1 279 ? 5.321 -9.479 10.516 1.00 97.31 279 GLN A N 1
ATOM 2149 C CA . GLN A 1 279 ? 5.669 -10.682 9.756 1.00 97.31 279 GLN A CA 1
ATOM 2150 C C . GLN A 1 279 ? 6.630 -10.386 8.595 1.00 97.31 279 GLN A C 1
ATOM 2152 O O . GLN A 1 279 ? 7.606 -11.109 8.386 1.00 97.31 279 GLN A O 1
ATOM 2157 N N . ARG A 1 280 ? 6.405 -9.290 7.855 1.00 97.75 280 ARG A N 1
ATOM 2158 C CA . ARG A 1 280 ? 7.183 -8.929 6.652 1.00 97.75 280 ARG A CA 1
ATOM 2159 C C . ARG A 1 280 ? 7.766 -7.506 6.725 1.00 97.75 280 ARG A C 1
ATOM 2161 O O . ARG A 1 280 ? 7.599 -6.708 5.800 1.00 97.75 280 ARG A O 1
ATOM 2168 N N . PRO A 1 281 ? 8.536 -7.144 7.768 1.00 97.25 281 PRO A N 1
ATOM 2169 C CA . PRO A 1 281 ? 8.914 -5.752 8.030 1.00 97.25 281 PRO A CA 1
ATOM 2170 C C . PRO A 1 281 ? 9.787 -5.135 6.933 1.00 97.25 281 PRO A C 1
ATOM 2172 O O . PRO A 1 281 ? 9.821 -3.915 6.785 1.00 97.25 281 PRO A O 1
ATOM 2175 N N . ALA A 1 282 ? 10.482 -5.952 6.140 1.00 97.12 282 ALA A N 1
ATOM 2176 C CA . ALA A 1 282 ? 11.301 -5.492 5.025 1.00 97.12 282 ALA A CA 1
ATOM 2177 C C . ALA A 1 282 ? 10.485 -5.004 3.816 1.00 97.12 282 ALA A C 1
ATOM 2179 O O . ALA A 1 282 ? 11.064 -4.409 2.916 1.00 97.12 282 ALA A O 1
ATOM 2180 N N . LEU A 1 283 ? 9.168 -5.223 3.763 1.00 97.06 283 LEU A N 1
ATOM 2181 C CA . LEU A 1 283 ? 8.349 -4.746 2.645 1.00 97.06 283 LEU A CA 1
ATOM 2182 C C . LEU A 1 283 ? 7.689 -3.393 2.932 1.00 97.06 283 LEU A C 1
ATOM 2184 O O . LEU A 1 283 ? 7.314 -2.707 1.987 1.00 97.06 283 LEU A O 1
ATOM 2188 N N . TRP A 1 284 ? 7.562 -2.978 4.199 1.00 96.88 284 TRP A N 1
ATOM 2189 C CA . TRP A 1 284 ? 6.868 -1.737 4.561 1.00 96.88 284 TRP A CA 1
ATOM 2190 C C . TRP A 1 284 ? 7.748 -0.489 4.405 1.00 96.88 284 TRP A C 1
ATOM 2192 O O . TRP A 1 284 ? 8.952 -0.498 4.677 1.00 96.88 284 TRP A O 1
ATOM 2202 N N . ALA A 1 285 ? 7.151 0.628 3.988 1.00 94.25 285 ALA A N 1
ATOM 2203 C CA . ALA A 1 285 ? 7.825 1.900 3.734 1.00 94.25 285 ALA A CA 1
ATOM 2204 C C . ALA A 1 285 ? 8.203 2.679 5.010 1.00 94.25 285 ALA A C 1
ATOM 2206 O O . ALA A 1 285 ? 7.777 3.820 5.208 1.00 94.25 285 ALA A O 1
ATOM 2207 N N . TRP A 1 286 ? 9.096 2.133 5.844 1.00 93.62 286 TRP A N 1
ATOM 2208 C CA . TRP A 1 286 ? 9.590 2.768 7.085 1.00 93.62 286 TRP A CA 1
ATOM 2209 C C . TRP A 1 286 ? 10.118 4.199 6.905 1.00 93.62 286 TRP A C 1
ATOM 2211 O O . TRP A 1 286 ? 10.055 5.037 7.809 1.00 93.62 286 TRP A O 1
ATOM 2221 N N . HIS A 1 287 ? 10.666 4.505 5.729 1.00 86.50 287 HIS A N 1
ATOM 2222 C CA . HIS A 1 287 ? 11.221 5.819 5.420 1.00 86.50 287 HIS A CA 1
ATOM 2223 C C . HIS A 1 287 ? 10.148 6.853 5.025 1.00 86.50 287 HIS A C 1
ATOM 2225 O O . HIS A 1 287 ? 10.462 8.048 4.869 1.00 86.50 287 HIS A O 1
ATOM 2231 N N . HIS A 1 288 ? 8.887 6.435 4.883 1.00 82.94 288 HIS A N 1
ATOM 2232 C CA . HIS A 1 288 ? 7.775 7.310 4.554 1.00 82.94 288 HIS A CA 1
ATOM 2233 C C . HIS A 1 288 ? 7.483 8.310 5.684 1.00 82.94 288 HIS A C 1
ATOM 2235 O O . HIS A 1 288 ? 7.920 8.194 6.828 1.00 82.94 288 HIS A O 1
ATOM 2241 N N . ARG A 1 289 ? 6.836 9.426 5.334 1.00 73.25 289 ARG A N 1
ATOM 2242 C CA . ARG A 1 289 ? 6.905 10.648 6.148 1.00 73.25 289 ARG A CA 1
ATOM 2243 C C . ARG A 1 289 ? 6.095 10.635 7.424 1.00 73.25 289 ARG A C 1
ATOM 2245 O O . ARG A 1 289 ? 6.452 11.426 8.292 1.00 73.25 289 ARG A O 1
ATOM 2252 N N . ARG A 1 290 ? 4.988 9.898 7.498 1.00 79.38 290 ARG A N 1
ATOM 2253 C CA . ARG A 1 290 ? 4.014 10.146 8.561 1.00 79.38 290 ARG A CA 1
ATOM 2254 C C . ARG A 1 290 ? 4.399 9.403 9.829 1.00 79.38 290 ARG A C 1
ATOM 2256 O O . ARG A 1 290 ? 4.679 10.090 10.797 1.00 79.38 290 ARG A O 1
ATOM 2263 N N . TRP A 1 291 ? 4.624 8.091 9.787 1.00 84.81 291 TRP A N 1
ATOM 2264 C CA . TRP A 1 291 ? 5.091 7.337 10.961 1.00 84.81 291 TRP A CA 1
ATOM 2265 C C . TRP A 1 291 ? 6.402 7.876 11.560 1.00 84.81 291 TRP A C 1
ATOM 2267 O O . TRP A 1 291 ? 6.510 8.096 12.765 1.00 84.81 291 TRP A O 1
ATOM 2277 N N . LYS A 1 292 ? 7.390 8.222 10.720 1.00 81.00 292 LYS A N 1
ATOM 2278 C CA . LYS A 1 292 ? 8.683 8.747 11.194 1.00 81.00 292 LYS A CA 1
ATOM 2279 C C . LYS A 1 292 ? 8.632 10.136 11.837 1.00 81.00 292 LYS A C 1
ATOM 2281 O O . LYS A 1 292 ? 9.676 10.625 12.267 1.00 81.00 292 LYS A O 1
ATOM 2286 N N . ARG A 1 293 ? 7.497 10.831 11.829 1.00 82.44 293 ARG A N 1
ATOM 2287 C CA . ARG A 1 293 ? 7.351 12.117 12.531 1.00 82.44 293 ARG A CA 1
ATOM 2288 C C . ARG A 1 293 ? 6.884 11.952 13.967 1.00 82.44 293 ARG A C 1
ATOM 2290 O O . ARG A 1 293 ? 7.077 12.877 14.739 1.00 82.44 293 ARG A O 1
ATOM 2297 N N . TYR A 1 294 ? 6.305 10.804 14.297 1.00 83.62 294 TYR A N 1
ATOM 2298 C CA . TYR A 1 294 ? 5.857 10.505 15.646 1.00 83.62 294 TYR A CA 1
ATOM 2299 C C . TYR A 1 294 ? 6.993 9.870 16.443 1.00 83.62 294 TYR A C 1
ATOM 2301 O O . TYR A 1 294 ? 7.875 9.187 15.894 1.00 83.62 294 TYR A O 1
ATOM 2309 N N . HIS A 1 295 ? 6.949 10.116 17.744 1.00 85.44 295 HIS A N 1
ATOM 2310 C CA . HIS A 1 295 ? 7.897 9.628 18.729 1.00 85.44 295 HIS A CA 1
ATOM 2311 C C . HIS A 1 295 ? 7.212 8.565 19.586 1.00 85.44 295 HIS A C 1
ATOM 2313 O O . HIS A 1 295 ? 5.987 8.541 19.685 1.00 85.44 295 HIS A O 1
ATOM 2319 N N . PHE A 1 296 ? 8.002 7.658 20.154 1.00 84.81 296 PHE A N 1
ATOM 2320 C CA . PHE A 1 296 ? 7.495 6.836 21.246 1.00 84.81 296 PHE A CA 1
ATOM 2321 C C . PHE A 1 296 ? 7.199 7.757 22.423 1.00 84.81 296 PHE A C 1
ATOM 2323 O O . PHE A 1 296 ? 7.943 8.721 22.629 1.00 84.81 296 PHE A O 1
ATOM 2330 N N . GLN A 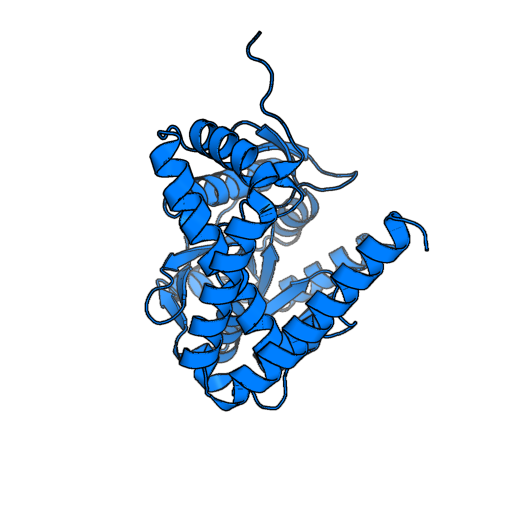1 297 ? 6.140 7.460 23.166 1.00 79.75 297 GLN A N 1
ATOM 2331 C CA . GLN A 1 297 ? 5.925 8.110 24.450 1.00 79.75 297 GLN A CA 1
ATOM 2332 C C . GLN A 1 297 ? 7.147 7.825 25.339 1.00 79.75 297 GLN A C 1
ATOM 2334 O O . GLN A 1 297 ? 7.750 6.744 25.265 1.00 79.75 297 GLN A O 1
ATOM 2339 N N . SER A 1 298 ? 7.587 8.841 26.079 1.00 69.19 298 SER A N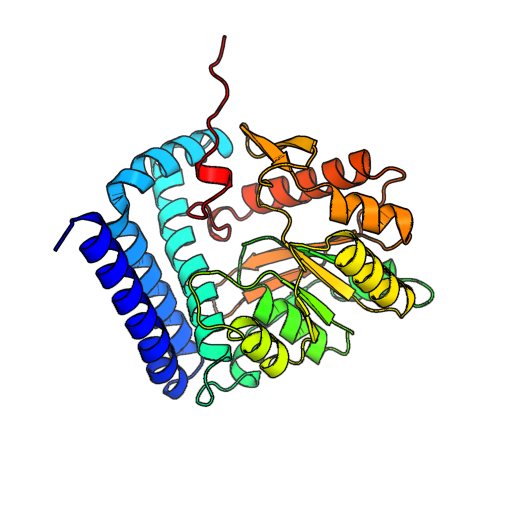 1
ATOM 2340 C CA . SER A 1 298 ? 8.575 8.662 27.138 1.00 69.19 298 SER A CA 1
ATOM 2341 C C . SER A 1 298 ? 7.998 7.673 28.143 1.00 69.19 298 SER A C 1
ATOM 2343 O O . SER A 1 298 ? 6.843 7.818 28.533 1.00 69.19 298 SER A O 1
ATOM 2345 N N . GLU A 1 299 ? 8.777 6.653 28.494 1.00 55.28 299 GLU A N 1
ATOM 2346 C CA . GLU A 1 299 ? 8.460 5.826 29.658 1.00 55.28 299 GLU A CA 1
ATOM 2347 C C . GLU A 1 299 ? 8.520 6.773 30.863 1.00 55.28 299 GLU A C 1
ATOM 2349 O O . GLU A 1 299 ? 9.536 7.448 31.049 1.00 55.28 299 GLU A O 1
ATOM 2354 N N . SER A 1 300 ? 7.381 6.950 31.534 1.00 38.25 300 SER A N 1
ATOM 2355 C CA . SER A 1 300 ? 7.256 7.685 32.796 1.00 38.25 300 SER A CA 1
ATOM 2356 C C . SER A 1 300 ? 7.889 6.898 33.927 1.00 38.25 300 SER A C 1
ATOM 2358 O O . SER A 1 300 ? 7.618 5.675 33.952 1.00 38.25 300 SER A O 1
#

Sequence (300 aa):
MSARRLRMLRRKLARAAGIGLSGLASRGGPARIRRTGKAIGALHYWTTWPVNRRLRRDMARALGVSRLRAAGILREAFRQNDRAVFEILALAHPACDPEAMIDDVSIEELDNLPRATGDGRGAILLGMHMGNGILMAARLARAGFPIHVVFRDPRRLPPGLLSRSLERGGCVPVALDRENPTRSFRQMLRILDSGGMLYVLMDQANKGEGAERQFLGKTLRMPSGIPRLAVRSGAPVIPIHAESADRGWQFRVQPALRAETGEAMLDAMIESMQDQIRQRPALWAWHHRRWKRYHFQSES

Foldseek 3Di:
DDPVVVVVVVLLVVQVVLLVVLQVQQLVADVSLLVVQLVVLLVVCVVCVVLVLVLLVLQCLLQVHDSVVSSVLSSLLSSQLSSLVSVLSNLLHPSHDLVSQLVLEAEAPPVLQPVQCPPLFEAEEEDASFGNVLSVLLNVLVVVAQAEEEDEDDPSHPPCSNVSSNVSSNHHYQYQDPVCNVVSLVVVLVCRRNSHYYYDHWLFADDPDACFDDASQFTGRTHLSVLQSCLVNVHWYWYWAWDDCDRHTYIYIHHTDDDNDSVVSRVVSRVVVSVSCNNNVSRHNSVDDGVSVTDRPPDD

Secondary structure (DSSP, 8-state):
--HHHHHHHHHHHHHHHHHHHHHHHHTTHHHHHHHHHHHHHHHHHHHTHHHHHHHHHHHHHHHT--HHHHHHHHHHHHHHHHHHHHHHHHHTSTTS-HHHHHHTEEEE-TTHHHHHHTTT--EEEEE-SBS-HHHHHHHHHHTT--EEEEE---TTSPTTHHHHHHHHTT-EEEEPPSS-HHHHHHHHHHHHHTT-EEEEE--S--SSSSEEEEETTEEEEE--HHHHHHHHHTPPEEEEEEEE-SSSEEEEEPPPB--SSHHHHHHHHHHHHHHHHHHSTTTB-TTSTTGGG--PPPP-

Mean predicted aligned error: 4.7 Å

Nearest PDB structures (foldseek):
  5f2z-assembly2_B  TM=8.474E-01  e=3.543E-13  Mycolicibacterium smegmatis MC2 155
  5knk-assembly1_B-2  TM=8.381E-01  e=3.339E-12  Acinetobacter baumannii NIPH 410
  5kn7-assembly1_B-2  TM=8.467E-01  e=6.245E-12  Acinetobacter baumannii NIPH 410

Solvent-accessible surface area (backbone atoms only — not comparable to full-atom values): 15582 Å² total; per-residue (Å²): 131,58,72,69,57,53,56,50,48,55,57,48,51,55,48,55,50,50,52,53,48,23,44,60,28,18,71,60,40,59,71,39,33,46,52,51,12,31,51,51,9,49,50,50,49,62,77,42,43,79,61,45,59,56,48,21,52,53,45,10,65,48,68,76,44,54,56,66,58,24,45,54,36,51,48,44,10,32,17,46,36,36,17,30,55,35,47,49,52,16,45,48,27,87,63,30,64,49,62,70,53,29,71,44,48,49,66,42,56,60,68,46,54,65,69,58,31,62,96,56,42,9,34,34,36,41,38,45,69,32,54,48,59,66,50,50,44,17,41,42,21,74,71,71,44,56,36,31,42,53,44,65,88,56,96,83,55,69,86,63,44,66,46,45,23,31,48,60,32,64,25,44,65,39,74,57,45,84,92,41,54,67,59,39,50,57,51,52,49,53,37,27,72,71,36,22,29,39,36,39,70,65,78,54,46,42,88,84,70,49,46,80,43,81,54,69,74,20,72,36,35,34,60,44,66,63,27,38,46,30,45,74,70,68,30,37,38,29,39,51,45,60,74,48,68,80,96,36,44,32,32,34,44,40,76,63,50,83,49,92,41,34,65,57,30,40,51,54,53,48,50,56,51,50,52,51,41,70,76,37,52,36,36,34,46,71,85,45,73,49,64,68,70,54,58,64,74,78,86,126

pLDDT: mean 91.56, std 8.03, range [38.25, 98.56]